Protein AF-A0A9D4T7H5-F1 (afdb_monomer_lite)

Structure (mmCIF, N/CA/C/O backbone):
data_AF-A0A9D4T7H5-F1
#
_entry.id   AF-A0A9D4T7H5-F1
#
loop_
_atom_site.group_PDB
_atom_site.id
_atom_site.type_symbol
_atom_site.label_atom_id
_atom_site.label_alt_id
_atom_site.label_comp_id
_atom_site.label_asym_id
_atom_site.label_entity_id
_atom_site.label_seq_id
_atom_site.pdbx_PDB_ins_code
_atom_site.Cartn_x
_atom_site.Cartn_y
_atom_site.Cartn_z
_atom_site.occupancy
_atom_site.B_iso_or_equiv
_atom_site.auth_seq_id
_atom_site.auth_comp_id
_atom_site.auth_asym_id
_atom_site.auth_atom_id
_atom_site.pdbx_PDB_model_num
ATOM 1 N N . MET A 1 1 ? 55.309 -20.617 -56.854 1.00 37.72 1 MET A N 1
ATOM 2 C CA . MET A 1 1 ? 54.844 -19.380 -56.201 1.00 37.72 1 MET A CA 1
ATOM 3 C C . MET A 1 1 ? 54.593 -18.368 -57.304 1.00 37.72 1 MET A C 1
ATOM 5 O O . MET A 1 1 ? 55.564 -17.804 -57.789 1.00 37.72 1 MET A O 1
ATOM 9 N N . PRO A 1 2 ? 53.363 -18.246 -57.825 1.00 36.12 2 PRO A N 1
ATOM 10 C CA . PRO A 1 2 ? 53.042 -17.186 -58.765 1.00 36.12 2 PRO A CA 1
ATOM 11 C C . PRO A 1 2 ? 52.762 -15.907 -57.971 1.00 36.12 2 PRO A C 1
ATOM 13 O O . PRO A 1 2 ? 51.922 -15.903 -57.077 1.00 36.12 2 PRO A O 1
ATOM 16 N N . GLU A 1 3 ? 53.518 -14.860 -58.276 1.00 40.28 3 GLU A N 1
ATOM 17 C CA . GLU A 1 3 ? 53.283 -13.492 -57.818 1.00 40.28 3 GLU A CA 1
ATOM 18 C C . GLU A 1 3 ? 51.948 -12.996 -58.398 1.00 40.28 3 GLU A C 1
ATOM 20 O O . GLU A 1 3 ? 51.770 -12.976 -59.620 1.00 40.28 3 GLU A O 1
ATOM 25 N N . ASP A 1 4 ? 51.005 -12.617 -57.534 1.00 41.31 4 ASP A N 1
ATOM 26 C CA . ASP A 1 4 ? 49.742 -12.009 -57.954 1.00 41.31 4 ASP A CA 1
ATOM 27 C C . ASP A 1 4 ? 50.005 -10.632 -58.604 1.00 41.31 4 ASP A C 1
ATOM 29 O O . ASP A 1 4 ? 50.747 -9.815 -58.047 1.00 41.31 4 ASP A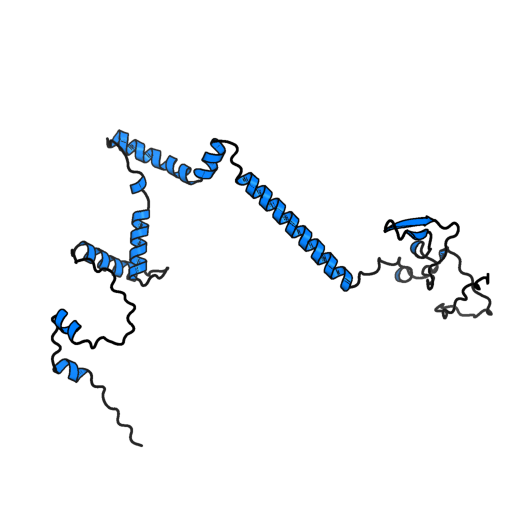 O 1
ATOM 33 N N . PRO A 1 5 ? 49.403 -10.322 -59.768 1.00 48.19 5 PRO A N 1
ATOM 34 C CA . PRO A 1 5 ? 49.642 -9.060 -60.462 1.00 48.19 5 PRO A CA 1
ATOM 35 C C . PRO A 1 5 ? 49.061 -7.850 -59.701 1.00 48.19 5 PRO A C 1
ATOM 37 O O . PRO A 1 5 ? 48.051 -7.971 -59.001 1.00 48.19 5 PRO A O 1
ATOM 40 N N . PRO A 1 6 ? 49.652 -6.645 -59.852 1.00 45.81 6 PRO A N 1
ATOM 41 C CA . PRO A 1 6 ? 49.173 -5.444 -59.180 1.00 45.81 6 PRO A CA 1
ATOM 42 C C . PRO A 1 6 ? 47.768 -5.063 -59.659 1.00 45.81 6 PRO A C 1
ATOM 44 O O . PRO A 1 6 ? 47.490 -4.983 -60.855 1.00 45.81 6 PRO A O 1
ATOM 47 N N . PHE A 1 7 ? 46.894 -4.811 -58.686 1.00 45.28 7 PHE A N 1
ATOM 48 C CA . PHE A 1 7 ? 45.478 -4.494 -58.852 1.00 45.28 7 PHE A CA 1
ATOM 49 C C . PHE A 1 7 ? 45.279 -3.297 -59.802 1.00 45.28 7 PHE A C 1
ATOM 51 O O . PHE A 1 7 ? 45.591 -2.155 -59.458 1.00 45.28 7 PHE A O 1
ATOM 58 N N . ALA A 1 8 ? 44.772 -3.557 -61.008 1.00 39.69 8 ALA A N 1
ATOM 59 C CA . ALA A 1 8 ? 44.393 -2.523 -61.963 1.00 39.69 8 ALA A CA 1
ATOM 60 C C . ALA A 1 8 ? 43.040 -1.916 -61.556 1.00 39.69 8 ALA A C 1
ATOM 62 O O . ALA A 1 8 ? 42.046 -2.619 -61.389 1.00 39.69 8 ALA A O 1
ATOM 63 N N . PHE A 1 9 ? 43.010 -0.597 -61.375 1.00 42.00 9 PHE A N 1
ATOM 64 C CA . PHE A 1 9 ? 41.819 0.164 -61.009 1.00 42.00 9 PHE A CA 1
ATOM 65 C C . PHE A 1 9 ? 40.829 0.206 -62.188 1.00 42.00 9 PHE A C 1
ATOM 67 O O . PHE A 1 9 ? 41.062 0.910 -63.167 1.00 42.00 9 PHE A O 1
ATOM 74 N N . THR A 1 10 ? 39.717 -0.528 -62.106 1.00 40.28 10 THR A N 1
ATOM 75 C CA . THR A 1 10 ? 38.621 -0.507 -63.100 1.00 40.28 10 THR A CA 1
ATOM 76 C C . THR A 1 10 ? 37.461 0.400 -62.669 1.00 40.28 10 THR A C 1
ATOM 78 O O . THR A 1 10 ? 36.295 0.071 -62.874 1.00 40.28 10 THR A O 1
ATOM 81 N N . GLY A 1 11 ? 37.758 1.530 -62.022 1.00 40.41 11 GLY A N 1
ATOM 82 C CA . GLY A 1 11 ? 36.764 2.554 -61.696 1.00 40.41 11 GLY A CA 1
ATOM 83 C C . GLY A 1 11 ? 36.659 3.579 -62.823 1.00 40.41 11 GLY A C 1
ATOM 84 O O . GLY A 1 11 ? 37.645 4.235 -63.152 1.00 40.41 11 GLY A O 1
ATOM 85 N N . SER A 1 12 ? 35.478 3.728 -63.424 1.00 39.34 12 SER A N 1
ATOM 86 C CA . SER A 1 12 ? 35.186 4.811 -64.371 1.00 39.34 12 SER A CA 1
ATOM 87 C C . SER A 1 12 ? 35.369 6.184 -63.702 1.00 39.34 12 SER A C 1
ATOM 89 O O . SER A 1 12 ? 34.921 6.354 -62.565 1.00 39.34 12 SER A O 1
ATOM 91 N N . PRO A 1 13 ? 35.983 7.174 -64.373 1.00 44.59 13 PRO A N 1
ATOM 92 C CA . PRO A 1 13 ? 36.358 8.427 -63.737 1.00 44.59 13 PRO A CA 1
ATOM 93 C C . PRO A 1 13 ? 35.151 9.361 -63.620 1.00 44.59 13 PRO A C 1
ATOM 95 O O . PRO A 1 13 ? 34.682 9.926 -64.604 1.00 44.59 13 PRO A O 1
ATOM 98 N N . SER A 1 14 ? 34.674 9.581 -62.399 1.00 43.81 14 SER A N 1
ATOM 99 C CA . SER A 1 14 ? 33.911 10.780 -62.051 1.00 43.81 14 SER A CA 1
ATOM 100 C C . SER A 1 14 ? 34.892 11.892 -61.664 1.00 43.81 14 SER A C 1
ATOM 102 O O . SER A 1 14 ? 34.972 12.290 -60.504 1.00 43.81 14 SER A O 1
ATOM 104 N N . THR A 1 15 ? 35.696 12.355 -62.621 1.00 44.69 15 THR A N 1
ATOM 105 C CA . THR A 1 15 ? 36.524 13.560 -62.480 1.00 44.69 15 THR A CA 1
ATOM 106 C C . THR A 1 15 ? 36.026 14.615 -63.471 1.00 44.69 15 THR A C 1
ATOM 108 O O . THR A 1 15 ? 35.890 14.317 -64.658 1.00 44.69 15 THR A O 1
ATOM 111 N N . PRO A 1 16 ? 35.737 15.856 -63.039 1.00 45.56 16 PRO A N 1
ATOM 112 C CA . PRO A 1 16 ? 35.392 16.925 -63.959 1.00 45.56 16 PRO A CA 1
ATOM 113 C C . PRO A 1 16 ? 36.693 17.563 -64.448 1.00 45.56 16 PRO A C 1
ATOM 115 O O . PRO A 1 16 ? 37.168 18.516 -63.845 1.00 45.56 16 PRO A O 1
ATOM 118 N N . LEU A 1 17 ? 37.300 17.036 -65.511 1.00 45.28 17 LEU A N 1
ATOM 119 C CA . LEU A 1 17 ? 38.435 17.685 -66.173 1.00 45.28 17 LEU A CA 1
ATOM 120 C C . LEU A 1 17 ? 38.322 17.509 -67.692 1.00 45.28 17 LEU A C 1
ATOM 122 O O . LEU A 1 17 ? 38.358 16.399 -68.221 1.00 45.28 17 LEU A O 1
ATOM 126 N N . LYS A 1 18 ? 38.147 18.649 -68.374 1.00 47.09 18 LYS A N 1
ATOM 127 C CA . LYS A 1 18 ? 38.482 18.831 -69.790 1.00 47.09 18 LYS A CA 1
ATOM 128 C C . LYS A 1 18 ? 39.953 18.438 -69.989 1.00 47.09 18 LYS A C 1
ATOM 130 O O . LYS A 1 18 ? 40.763 18.700 -69.112 1.00 47.09 18 LYS A O 1
ATOM 135 N N . GLU A 1 19 ? 40.239 17.870 -71.158 1.00 45.91 19 GLU A N 1
ATOM 136 C CA . GLU A 1 19 ? 41.525 17.308 -71.610 1.00 45.91 19 GLU A CA 1
ATOM 137 C C . GLU A 1 19 ? 41.876 15.928 -71.039 1.00 45.91 19 GLU A C 1
ATOM 139 O O . GLU A 1 19 ? 42.453 15.761 -69.968 1.00 45.91 19 GLU A O 1
ATOM 144 N N . GLN A 1 20 ? 41.532 14.905 -71.826 1.00 49.22 20 GLN A N 1
ATOM 145 C CA . GLN A 1 20 ? 41.997 13.540 -71.622 1.00 49.22 20 GLN A CA 1
ATOM 146 C C . GLN A 1 20 ? 43.436 13.412 -72.132 1.00 49.22 20 GLN A C 1
ATOM 148 O O . GLN A 1 20 ? 43.670 13.443 -73.337 1.00 49.22 20 GLN A O 1
ATOM 153 N N . HIS A 1 21 ? 44.386 13.254 -71.211 1.00 45.88 21 HIS A N 1
ATOM 154 C CA . HIS A 1 21 ? 45.742 12.807 -71.521 1.00 45.88 21 HIS A CA 1
ATOM 155 C C . HIS A 1 21 ? 45.814 11.270 -71.489 1.00 45.88 21 HIS A C 1
ATOM 157 O O . HIS A 1 21 ? 45.104 10.612 -70.726 1.00 45.88 21 HIS A O 1
ATOM 163 N N . GLU A 1 22 ? 46.633 10.707 -72.373 1.00 47.19 22 GLU A N 1
ATOM 164 C CA . GLU A 1 22 ? 46.654 9.298 -72.766 1.00 47.19 22 GLU A CA 1
ATOM 165 C C . GLU A 1 22 ? 47.036 8.321 -71.631 1.00 47.19 22 GLU A C 1
ATOM 167 O O . GLU A 1 22 ? 47.738 8.643 -70.673 1.00 47.19 22 GLU A O 1
ATOM 172 N N . ARG A 1 23 ? 46.496 7.099 -71.736 1.00 55.72 23 ARG A N 1
ATOM 173 C CA . ARG A 1 23 ? 46.333 6.092 -70.674 1.00 55.72 23 ARG A CA 1
ATOM 174 C C . ARG A 1 23 ? 47.643 5.413 -70.239 1.00 55.72 23 ARG A C 1
ATOM 176 O O . ARG A 1 23 ? 48.073 4.445 -70.858 1.00 55.72 23 ARG A O 1
ATOM 183 N N . GLY A 1 24 ? 48.178 5.828 -69.091 1.00 58.38 24 GLY A N 1
ATOM 184 C CA . GLY A 1 24 ? 49.011 5.003 -68.199 1.00 58.38 24 GLY A CA 1
ATOM 185 C C . GLY A 1 24 ? 48.285 4.712 -66.871 1.00 58.38 24 GLY A C 1
ATOM 186 O O . GLY A 1 24 ? 47.283 5.369 -66.580 1.00 58.38 24 GLY A O 1
ATOM 187 N N . PRO A 1 25 ? 48.730 3.745 -66.040 1.00 62.00 25 PRO A N 1
ATOM 188 C CA . PRO A 1 25 ? 48.090 3.481 -64.751 1.00 62.00 25 PRO A CA 1
ATOM 189 C C . PRO A 1 25 ? 48.281 4.680 -63.813 1.00 62.00 25 PRO A C 1
ATOM 191 O O . PRO A 1 25 ? 49.375 4.912 -63.295 1.00 62.00 25 PRO A O 1
ATOM 194 N N . CYS A 1 26 ? 47.211 5.446 -63.589 1.00 64.56 26 CYS A N 1
ATOM 195 C CA . CYS A 1 26 ? 47.202 6.560 -62.646 1.00 64.56 26 CYS A CA 1
ATOM 196 C C . CYS A 1 26 ? 47.446 6.030 -61.225 1.00 64.56 26 CYS A C 1
ATOM 198 O O . CYS A 1 26 ? 46.601 5.340 -60.654 1.00 64.56 26 CYS A O 1
ATOM 200 N N . ARG A 1 27 ? 48.611 6.338 -60.648 1.00 78.88 27 ARG A N 1
ATOM 201 C CA . ARG A 1 27 ? 48.930 6.006 -59.254 1.00 78.88 27 ARG A CA 1
ATOM 202 C C . ARG A 1 27 ? 48.500 7.160 -58.355 1.00 78.88 27 ARG A C 1
ATOM 204 O O . ARG A 1 27 ? 48.896 8.298 -58.583 1.00 78.88 27 ARG A O 1
ATOM 211 N N . LEU A 1 28 ? 47.710 6.859 -57.330 1.00 79.81 28 LEU A N 1
ATOM 212 C CA . LEU A 1 28 ? 47.306 7.822 -56.306 1.00 79.81 28 LEU A CA 1
ATOM 213 C C . LEU A 1 28 ? 48.201 7.676 -55.073 1.00 79.81 28 LEU A C 1
ATOM 215 O O . LEU A 1 28 ? 48.580 6.565 -54.707 1.00 79.81 28 LEU A O 1
ATOM 219 N N . CYS A 1 29 ? 48.542 8.795 -54.434 1.00 81.50 29 CYS A N 1
ATOM 220 C CA . CYS A 1 29 ? 49.296 8.788 -53.181 1.00 81.50 29 CYS A CA 1
ATOM 221 C C . CYS A 1 29 ? 48.382 8.572 -51.959 1.00 81.50 29 CYS A C 1
ATOM 223 O O . CYS A 1 29 ? 47.172 8.794 -52.022 1.00 81.50 29 CYS A O 1
ATOM 225 N N . GLU A 1 30 ? 48.967 8.183 -50.822 1.00 81.31 30 GLU A N 1
ATOM 226 C CA . GLU A 1 30 ? 48.237 7.866 -49.580 1.00 81.31 30 GLU A CA 1
ATOM 227 C C . GLU A 1 30 ? 47.369 9.022 -49.053 1.00 81.31 30 GLU A C 1
ATOM 229 O O . GLU A 1 30 ? 46.368 8.779 -48.388 1.00 81.31 30 GLU A O 1
ATOM 234 N N . LYS A 1 31 ? 47.702 10.274 -49.398 1.00 82.69 31 LYS A N 1
ATOM 235 C CA . LYS A 1 31 ? 46.988 11.485 -48.950 1.00 82.69 31 LYS A CA 1
ATOM 236 C C . LYS A 1 31 ? 45.536 11.566 -49.434 1.00 82.69 31 LYS A C 1
ATOM 238 O O . LYS A 1 31 ? 44.771 12.363 -48.905 1.00 82.69 31 LYS A O 1
ATOM 243 N N . HIS A 1 32 ? 45.166 10.772 -50.437 1.00 83.38 32 HIS A N 1
ATOM 244 C CA . HIS A 1 32 ? 43.806 10.740 -50.978 1.00 83.38 32 HIS A CA 1
ATOM 245 C C . HIS A 1 32 ? 42.870 9.766 -50.242 1.00 83.38 32 HIS A C 1
ATOM 247 O O . HIS A 1 32 ? 41.675 9.717 -50.546 1.00 83.38 32 HIS A O 1
ATOM 253 N N . PHE A 1 33 ? 43.396 8.997 -49.285 1.00 84.75 33 PHE A N 1
ATOM 254 C CA . PHE A 1 33 ? 42.655 7.992 -48.525 1.00 84.75 33 PHE A CA 1
ATOM 255 C C . PHE A 1 33 ? 42.635 8.336 -47.037 1.00 84.75 33 PHE A C 1
ATOM 257 O O . PHE A 1 33 ? 43.581 8.911 -46.498 1.00 84.75 33 PHE A O 1
ATOM 264 N N . HIS A 1 34 ? 41.560 7.949 -46.352 1.00 82.56 34 HIS A N 1
ATOM 265 C CA . HIS A 1 34 ? 41.456 8.145 -44.912 1.00 82.56 34 HIS A CA 1
ATOM 266 C C . HIS A 1 34 ? 42.281 7.075 -44.157 1.00 82.56 34 HIS A C 1
ATOM 268 O O . HIS A 1 34 ? 42.309 5.920 -44.586 1.00 82.56 34 HIS A O 1
ATOM 274 N N . PRO A 1 35 ? 42.919 7.379 -43.007 1.00 84.69 35 PRO A N 1
ATOM 275 C CA . PRO A 1 35 ? 43.711 6.407 -42.240 1.00 84.69 35 PRO A CA 1
ATOM 276 C C . PRO A 1 35 ? 42.993 5.086 -41.896 1.00 84.69 35 PRO A C 1
ATOM 278 O O . PRO A 1 35 ? 43.637 4.048 -41.771 1.00 84.69 35 PRO A O 1
ATOM 281 N N . SER A 1 36 ? 41.661 5.103 -41.779 1.00 82.12 36 SER A N 1
ATOM 282 C CA . SER A 1 36 ? 40.823 3.920 -41.505 1.00 82.12 36 SER A CA 1
ATOM 283 C C . SER A 1 36 ? 40.681 2.946 -42.685 1.00 82.12 36 SER A C 1
ATOM 285 O O . SER A 1 36 ? 40.206 1.817 -42.505 1.00 82.12 36 SER A O 1
ATOM 287 N N . ASP A 1 37 ? 41.083 3.363 -43.884 1.00 83.00 37 ASP A N 1
ATOM 288 C CA . ASP A 1 37 ? 41.046 2.561 -45.108 1.00 83.00 37 ASP A CA 1
ATOM 289 C C . ASP A 1 37 ? 42.293 1.687 -45.285 1.00 83.00 37 ASP A C 1
ATOM 291 O O . ASP A 1 37 ? 42.308 0.772 -46.113 1.00 83.00 37 ASP A O 1
ATOM 295 N N . PHE A 1 38 ? 43.315 1.917 -44.459 1.00 86.81 38 PHE A N 1
ATOM 296 C CA . PHE A 1 38 ? 44.526 1.113 -44.424 1.00 86.81 38 PHE A CA 1
ATOM 297 C C . PHE A 1 38 ? 44.380 -0.061 -43.450 1.00 86.81 38 PHE A C 1
ATOM 299 O O . PHE A 1 38 ? 43.934 0.083 -42.313 1.00 86.81 38 PHE A O 1
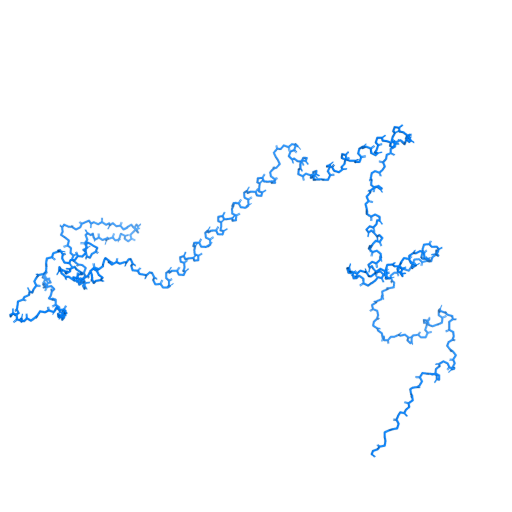ATOM 306 N N . VAL A 1 39 ? 44.794 -1.241 -43.897 1.00 86.62 39 VAL A N 1
ATOM 307 C CA . VAL A 1 39 ? 45.002 -2.433 -43.079 1.00 86.62 39 VAL A CA 1
ATOM 308 C C . VAL A 1 39 ? 46.406 -2.352 -42.493 1.00 86.62 39 VAL A C 1
ATOM 310 O O . VAL A 1 39 ? 47.402 -2.383 -43.222 1.00 86.62 39 VAL A O 1
ATOM 313 N N . THR A 1 40 ? 46.473 -2.214 -41.172 1.00 85.81 40 THR A N 1
ATOM 314 C CA . THR A 1 40 ? 47.719 -2.091 -40.402 1.00 85.81 40 THR A CA 1
ATOM 315 C C . THR A 1 40 ? 48.028 -3.330 -39.571 1.00 85.81 40 THR A C 1
ATOM 317 O O . THR A 1 40 ? 49.171 -3.494 -39.156 1.00 85.81 40 THR A O 1
ATOM 320 N N . SER A 1 41 ? 47.055 -4.213 -39.355 1.00 85.81 41 SER A N 1
ATOM 321 C CA . SER A 1 41 ? 47.214 -5.454 -38.601 1.00 85.81 41 SER A CA 1
ATOM 322 C C . SER A 1 41 ? 46.568 -6.636 -39.321 1.00 85.81 41 SER A C 1
ATOM 324 O O . SER A 1 41 ? 45.591 -6.488 -40.058 1.00 85.81 41 SER A O 1
ATOM 326 N N . THR A 1 42 ? 47.135 -7.820 -39.109 1.00 82.56 42 THR A N 1
ATOM 327 C CA . THR A 1 42 ? 46.538 -9.109 -39.475 1.00 82.56 42 THR A CA 1
ATOM 328 C C . THR A 1 42 ? 46.206 -9.871 -38.207 1.00 82.56 42 THR A C 1
ATOM 330 O O . THR A 1 42 ? 47.077 -10.045 -37.351 1.00 82.56 42 THR A O 1
ATOM 333 N N . SER A 1 43 ? 44.963 -10.326 -38.091 1.00 86.31 43 SER A N 1
ATOM 334 C CA . SER A 1 43 ? 44.507 -11.162 -36.988 1.00 86.31 43 SER A CA 1
ATOM 335 C C . SER A 1 43 ? 44.559 -12.641 -37.375 1.00 86.31 43 SER A C 1
ATOM 337 O O . SER A 1 43 ? 44.168 -13.026 -38.476 1.00 86.31 43 SER A O 1
ATOM 339 N N . TYR A 1 44 ? 45.056 -13.473 -36.463 1.00 85.19 44 TYR A N 1
ATOM 340 C CA . TYR A 1 44 ? 45.024 -14.930 -36.556 1.00 85.19 44 TYR A CA 1
ATOM 341 C C . TYR A 1 44 ? 44.341 -15.488 -35.307 1.00 85.19 44 TYR A C 1
ATOM 343 O O . TYR A 1 44 ? 44.691 -15.121 -34.184 1.00 85.19 44 TYR A O 1
ATOM 351 N N . THR A 1 45 ? 43.346 -16.352 -35.494 1.00 84.62 45 THR A N 1
ATOM 352 C CA . THR A 1 45 ? 42.644 -17.034 -34.401 1.00 84.62 45 THR A CA 1
ATOM 353 C C . THR A 1 45 ? 43.240 -18.413 -34.184 1.00 84.62 45 THR A C 1
ATOM 355 O O . THR A 1 45 ? 43.163 -19.259 -35.073 1.00 84.62 45 THR A O 1
ATOM 358 N N . ASP A 1 46 ? 43.786 -18.653 -32.994 1.00 81.06 46 ASP A N 1
ATOM 359 C CA . ASP A 1 46 ? 44.213 -19.990 -32.592 1.00 81.06 46 ASP A CA 1
ATOM 360 C C . ASP A 1 46 ? 42.982 -20.851 -32.261 1.00 81.06 46 ASP A C 1
ATOM 362 O O . ASP A 1 46 ? 42.201 -20.525 -31.361 1.00 81.06 46 ASP A O 1
ATOM 366 N N . THR A 1 47 ? 42.794 -21.944 -33.002 1.00 79.31 47 THR A N 1
ATOM 367 C CA . THR A 1 47 ? 41.626 -22.834 -32.908 1.00 79.31 47 THR A CA 1
ATOM 368 C C . THR A 1 47 ? 41.527 -23.581 -31.581 1.00 79.31 47 THR A C 1
ATOM 370 O O . THR A 1 47 ? 40.454 -24.076 -31.251 1.00 79.31 47 THR A O 1
ATOM 373 N N . VAL A 1 48 ? 42.616 -23.671 -30.815 1.00 79.06 48 VAL A N 1
ATOM 374 C CA . VAL A 1 48 ? 42.649 -24.436 -29.558 1.00 79.06 48 VAL A CA 1
ATOM 375 C C . VAL A 1 48 ? 42.285 -23.566 -28.351 1.00 79.06 48 VAL A C 1
ATOM 377 O O . VAL A 1 48 ? 41.660 -24.039 -27.408 1.00 79.06 48 VAL A O 1
ATOM 380 N N . ILE A 1 49 ? 42.653 -22.284 -28.382 1.00 80.81 49 ILE A N 1
ATOM 381 C CA . ILE A 1 49 ? 42.555 -21.369 -27.229 1.00 80.81 49 ILE A CA 1
ATOM 382 C C . ILE A 1 49 ? 41.475 -20.297 -27.466 1.00 80.81 49 ILE A C 1
ATOM 384 O O . ILE A 1 49 ? 41.098 -19.567 -26.551 1.00 80.81 49 ILE A O 1
ATOM 388 N N . GLY A 1 50 ?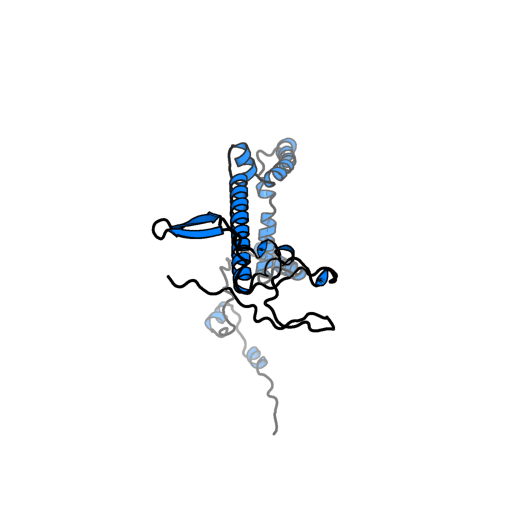 40.963 -20.177 -28.697 1.00 79.25 50 GLY A N 1
ATOM 389 C CA . GLY A 1 50 ? 39.973 -19.161 -29.072 1.00 79.25 50 GLY A CA 1
ATOM 390 C C . GLY A 1 50 ? 40.504 -17.729 -28.958 1.00 79.25 50 GLY A C 1
ATOM 391 O O . GLY A 1 50 ? 39.736 -16.769 -29.005 1.00 79.25 50 GLY A O 1
ATOM 392 N N . LYS A 1 51 ? 41.822 -17.566 -28.789 1.00 78.88 51 LYS A N 1
ATOM 393 C CA . LYS A 1 51 ? 42.474 -16.272 -28.613 1.00 78.88 51 LYS A CA 1
ATOM 394 C C . LYS A 1 51 ? 42.833 -15.696 -29.978 1.00 78.88 51 LYS A C 1
ATOM 396 O O . LYS A 1 51 ? 43.506 -16.339 -30.782 1.00 78.88 51 LYS A O 1
ATOM 401 N N . VAL A 1 52 ? 42.386 -14.468 -30.223 1.00 82.44 52 VAL A N 1
ATOM 402 C CA . VAL A 1 52 ? 42.758 -13.689 -31.408 1.00 82.44 52 VAL A CA 1
ATOM 403 C C . VAL A 1 52 ? 44.121 -13.051 -31.142 1.00 82.44 52 VAL A C 1
ATOM 405 O O . VAL A 1 52 ? 44.282 -12.313 -30.169 1.00 82.44 52 VAL A O 1
ATOM 408 N N . ILE A 1 53 ? 45.103 -13.339 -31.991 1.00 84.50 53 ILE A N 1
ATOM 409 C CA . ILE A 1 53 ? 46.416 -12.693 -31.975 1.00 84.50 53 ILE A CA 1
ATOM 410 C C . ILE A 1 53 ? 46.440 -11.679 -33.117 1.00 84.50 53 ILE A C 1
ATOM 412 O O . ILE A 1 53 ? 46.274 -12.051 -34.277 1.00 84.50 53 ILE A O 1
ATOM 416 N N . GLU A 1 54 ? 46.651 -10.403 -32.799 1.00 86.00 54 GLU A N 1
ATOM 417 C CA . GLU A 1 54 ? 46.802 -9.337 -33.793 1.00 86.00 54 GLU A CA 1
ATOM 418 C C . GLU A 1 54 ? 48.276 -8.966 -33.954 1.00 86.00 54 GLU A C 1
ATOM 420 O O . GLU A 1 54 ? 48.942 -8.577 -32.994 1.00 86.00 54 GLU A O 1
ATOM 425 N N . VAL A 1 55 ? 48.791 -9.085 -35.179 1.00 88.50 55 VAL A N 1
ATOM 426 C CA . VAL A 1 55 ? 50.181 -8.756 -35.518 1.00 88.50 55 VAL A CA 1
ATOM 427 C C . VAL A 1 55 ? 50.202 -7.538 -36.448 1.00 88.50 55 VAL A C 1
ATOM 429 O O . VAL A 1 55 ? 49.495 -7.546 -37.460 1.00 88.50 55 VAL A O 1
ATOM 432 N N . PRO A 1 56 ? 50.993 -6.488 -36.153 1.00 86.38 56 PRO A N 1
ATOM 433 C CA . PRO A 1 56 ? 51.112 -5.323 -37.023 1.00 86.38 56 PRO A CA 1
ATOM 434 C C . PRO A 1 56 ? 51.904 -5.646 -38.300 1.00 86.38 56 PRO A C 1
ATOM 436 O O . PRO A 1 56 ? 52.941 -6.311 -38.270 1.00 86.38 56 PRO A O 1
ATOM 439 N N . LEU A 1 57 ? 51.433 -5.138 -39.436 1.00 85.00 57 LEU A N 1
ATOM 440 C CA . LEU A 1 57 ? 52.084 -5.276 -40.735 1.00 85.00 57 LEU A CA 1
ATOM 441 C C . LEU A 1 57 ? 53.216 -4.254 -40.898 1.00 85.00 57 LEU A C 1
ATOM 443 O O . LEU A 1 57 ? 53.066 -3.083 -40.555 1.00 85.00 57 LEU A O 1
ATOM 447 N N . LYS A 1 58 ? 54.334 -4.677 -41.506 1.00 79.44 58 LYS A N 1
ATOM 448 C CA . LYS A 1 58 ? 55.465 -3.784 -41.833 1.00 79.44 58 LYS A CA 1
ATOM 449 C C . LYS A 1 58 ? 55.108 -2.734 -42.890 1.00 79.44 58 LYS A C 1
ATOM 451 O O . LYS A 1 58 ? 55.631 -1.627 -42.852 1.00 79.44 58 LYS A O 1
ATOM 456 N N . LEU A 1 59 ? 54.231 -3.086 -43.832 1.00 80.56 59 LEU A N 1
ATOM 457 C CA . LEU A 1 59 ? 53.734 -2.197 -44.880 1.00 80.56 59 LEU A CA 1
ATOM 458 C C . LEU A 1 59 ? 52.216 -2.090 -44.770 1.00 80.56 59 LEU A C 1
ATOM 460 O O . LEU A 1 59 ? 51.522 -3.103 -44.672 1.00 80.56 59 LEU A O 1
ATOM 464 N N . ARG A 1 60 ? 51.707 -0.857 -44.807 1.00 83.00 60 ARG A N 1
ATOM 465 C CA . ARG A 1 60 ? 50.267 -0.590 -44.824 1.00 83.00 60 ARG A CA 1
ATOM 466 C C . ARG A 1 60 ? 49.707 -0.982 -46.185 1.00 83.00 60 ARG A C 1
ATOM 468 O O . ARG A 1 60 ? 50.295 -0.665 -47.216 1.00 83.00 60 ARG A O 1
ATOM 475 N N . ARG A 1 61 ? 48.566 -1.666 -46.196 1.00 85.62 61 ARG A N 1
ATOM 476 C CA . ARG A 1 61 ? 47.864 -2.049 -47.432 1.00 85.62 61 ARG A CA 1
ATOM 477 C C . ARG A 1 61 ? 46.493 -1.395 -47.453 1.00 85.62 61 ARG A C 1
ATOM 479 O O . ARG A 1 61 ? 45.860 -1.300 -46.410 1.00 85.62 61 ARG A O 1
ATOM 486 N N . LEU A 1 62 ? 46.019 -0.950 -48.612 1.00 85.88 62 LEU A N 1
ATOM 487 C CA . LEU A 1 62 ? 44.647 -0.455 -48.740 1.00 85.88 62 LEU A CA 1
ATOM 488 C C . LEU A 1 62 ? 43.666 -1.637 -48.694 1.00 85.88 62 LEU A C 1
ATOM 490 O O . LEU A 1 62 ? 43.966 -2.709 -49.228 1.00 85.88 62 LEU A O 1
ATOM 494 N N . LYS A 1 63 ? 42.494 -1.460 -48.076 1.00 86.56 63 LYS A N 1
ATOM 495 C CA . LYS A 1 63 ? 41.420 -2.463 -48.140 1.00 86.56 63 LYS A CA 1
ATOM 496 C C . LYS A 1 63 ? 40.986 -2.696 -49.604 1.00 86.56 63 LYS A C 1
ATOM 498 O O . LYS A 1 63 ? 41.026 -1.762 -50.416 1.00 86.56 63 LYS A O 1
ATOM 503 N N . PRO A 1 64 ? 40.577 -3.921 -49.979 1.00 83.88 64 PRO A N 1
ATOM 504 C CA . PRO A 1 64 ? 40.102 -4.190 -51.334 1.00 83.88 64 PRO A CA 1
ATOM 505 C C . PRO A 1 64 ? 38.816 -3.398 -51.619 1.00 83.88 64 PRO A C 1
ATOM 507 O O . PRO A 1 64 ? 37.915 -3.356 -50.785 1.00 83.88 64 PRO A O 1
ATOM 510 N N . GLY A 1 65 ? 38.740 -2.754 -52.790 1.00 79.81 65 GLY A N 1
ATOM 511 C CA . GLY A 1 65 ? 37.570 -1.972 -53.221 1.00 79.81 65 GLY A CA 1
ATOM 512 C C . GLY A 1 65 ? 37.463 -0.556 -52.640 1.00 79.81 65 GLY A C 1
ATOM 513 O O . GLY A 1 65 ? 36.439 0.100 -52.821 1.00 79.81 65 GLY A O 1
ATOM 514 N N . THR A 1 66 ? 38.492 -0.066 -51.943 1.00 79.69 66 THR A N 1
ATOM 515 C CA . THR A 1 66 ? 38.450 1.275 -51.346 1.00 79.69 66 THR A CA 1
ATOM 516 C C . THR A 1 66 ? 38.696 2.359 -52.385 1.00 79.69 66 THR A C 1
ATOM 518 O O . THR A 1 66 ? 39.659 2.297 -53.147 1.00 79.69 66 THR A O 1
ATOM 521 N N . VAL A 1 67 ? 37.827 3.367 -52.397 1.00 81.81 67 VAL A N 1
ATOM 522 C CA . VAL A 1 67 ? 37.923 4.523 -53.293 1.00 81.81 67 VAL A CA 1
ATOM 523 C C . VAL A 1 67 ? 38.563 5.713 -52.573 1.00 81.81 67 VAL A C 1
ATOM 525 O O . VAL A 1 67 ? 38.387 5.845 -51.358 1.00 81.81 67 VAL A O 1
ATOM 528 N N . PRO A 1 68 ? 39.294 6.585 -53.286 1.00 80.38 68 PRO A N 1
ATOM 529 C CA . PRO A 1 68 ? 39.813 7.819 -52.709 1.00 80.38 68 PRO A CA 1
ATOM 530 C C . PRO A 1 68 ? 38.652 8.719 -52.289 1.00 80.38 68 PRO A C 1
ATOM 532 O O . PRO A 1 68 ? 37.702 8.899 -53.049 1.00 80.38 68 PRO A O 1
ATOM 535 N N . SER A 1 69 ? 38.722 9.268 -51.080 1.00 75.50 69 SER A N 1
ATOM 536 C CA . SER A 1 69 ? 37.670 10.119 -50.509 1.00 75.50 69 SER A CA 1
ATOM 537 C C . SER A 1 69 ? 38.124 11.562 -50.289 1.00 75.50 69 SER A C 1
ATOM 539 O O . SER A 1 69 ? 37.295 12.429 -50.029 1.00 75.50 69 SER A O 1
ATOM 541 N N . ILE A 1 70 ? 39.429 11.839 -50.400 1.00 78.12 70 ILE A N 1
ATOM 542 C CA . ILE A 1 70 ? 40.007 13.166 -50.172 1.00 78.12 70 ILE A CA 1
ATOM 543 C C . ILE A 1 70 ? 40.496 13.740 -51.507 1.00 78.12 70 ILE A C 1
ATOM 545 O O . ILE A 1 70 ? 41.524 13.323 -52.054 1.00 78.12 70 ILE A O 1
ATOM 549 N N . PHE A 1 71 ? 39.765 14.735 -52.014 1.00 77.31 71 PHE A N 1
ATOM 550 C CA . PHE A 1 71 ? 40.092 15.457 -53.244 1.00 77.31 71 PHE A CA 1
ATOM 551 C C . PHE A 1 71 ? 40.342 16.944 -52.940 1.00 77.31 71 PHE A C 1
ATOM 553 O O . PHE A 1 71 ? 39.451 17.614 -52.408 1.00 77.31 71 PHE A O 1
ATOM 560 N N . PRO A 1 72 ? 41.540 17.484 -53.241 1.00 76.06 72 PRO A N 1
ATOM 561 C CA . PRO A 1 72 ? 41.834 18.895 -53.003 1.00 76.06 72 PRO A CA 1
ATOM 562 C C . PRO A 1 72 ? 40.950 19.786 -53.891 1.00 76.06 72 PRO A C 1
ATOM 564 O O . PRO A 1 72 ? 40.828 19.542 -55.087 1.00 76.06 72 PRO A O 1
ATOM 567 N N . GLY A 1 73 ? 40.333 20.818 -53.306 1.00 73.75 73 GLY A N 1
ATOM 568 C CA . GLY A 1 73 ? 39.449 21.757 -54.015 1.00 73.75 73 GLY A CA 1
ATOM 569 C C . GLY A 1 73 ? 37.974 21.341 -54.096 1.00 73.75 73 GLY A C 1
ATOM 570 O O . GLY A 1 73 ? 37.168 22.088 -54.648 1.00 73.75 73 GLY A O 1
ATOM 571 N N . CYS A 1 74 ? 37.594 20.189 -53.531 1.00 68.38 74 CYS A N 1
ATOM 572 C CA . CYS A 1 74 ? 36.193 19.786 -53.427 1.00 68.38 74 CYS A CA 1
ATOM 573 C C . CYS A 1 74 ? 35.534 20.338 -52.149 1.00 68.38 74 CYS A C 1
ATOM 575 O O . CYS A 1 74 ? 36.179 20.408 -51.100 1.00 68.38 74 CYS A O 1
ATOM 577 N N . PRO A 1 75 ? 34.245 20.717 -52.208 1.00 74.50 75 PRO A N 1
ATOM 578 C CA . PRO A 1 75 ? 33.525 21.211 -51.042 1.00 74.50 75 PRO A CA 1
ATOM 579 C C . PRO A 1 75 ? 33.406 20.135 -49.951 1.00 74.50 75 PRO A C 1
ATOM 581 O O . PRO A 1 75 ? 33.190 18.958 -50.239 1.00 74.50 75 PRO A O 1
ATOM 584 N N . THR A 1 76 ? 33.508 20.563 -48.689 1.00 65.06 76 THR A N 1
ATOM 585 C CA . THR A 1 76 ? 33.689 19.720 -47.488 1.00 65.06 76 THR A CA 1
ATOM 586 C C . THR A 1 76 ? 32.646 18.611 -47.312 1.00 65.06 76 THR A C 1
ATOM 588 O O . THR A 1 76 ? 32.919 17.598 -46.678 1.00 65.06 76 THR A O 1
ATOM 591 N N . TYR A 1 77 ? 31.445 18.762 -47.875 1.00 69.88 77 TYR A N 1
ATOM 592 C CA . TYR A 1 77 ? 30.392 17.744 -47.796 1.00 69.88 77 TYR A CA 1
ATOM 593 C C . TYR A 1 77 ? 30.669 16.498 -48.660 1.00 69.88 77 TYR A C 1
ATOM 595 O O . TYR A 1 77 ? 30.065 15.457 -48.418 1.00 69.88 77 TYR A O 1
ATOM 603 N N . LEU A 1 78 ? 31.577 16.582 -49.642 1.00 64.38 78 LEU A N 1
ATOM 604 C CA . LEU A 1 78 ? 31.992 15.453 -50.491 1.00 64.38 78 LEU A CA 1
ATOM 605 C C . LEU A 1 78 ? 33.226 14.714 -49.958 1.00 64.38 78 LEU A C 1
ATOM 607 O O . LEU A 1 78 ? 33.522 13.618 -50.422 1.00 64.38 78 LEU A O 1
ATOM 611 N N . SER A 1 79 ? 33.933 15.301 -48.994 1.00 65.31 79 SER A N 1
ATOM 612 C CA . SER A 1 79 ? 35.147 14.760 -48.371 1.00 65.31 79 SER A CA 1
ATOM 613 C C . SER A 1 79 ? 34.946 14.407 -46.894 1.00 65.31 79 SER A C 1
ATOM 615 O O . SER A 1 79 ? 35.913 14.336 -46.140 1.00 65.31 79 SER A O 1
ATOM 617 N N . GLN A 1 80 ? 33.695 14.197 -46.465 1.00 65.19 80 GLN A N 1
ATOM 618 C CA . GLN A 1 80 ? 33.376 13.884 -45.072 1.00 65.19 80 GLN A CA 1
ATOM 619 C C . GLN A 1 80 ? 34.033 12.579 -44.614 1.00 65.19 80 GLN A C 1
ATOM 621 O O . GLN A 1 80 ? 34.016 11.568 -45.323 1.00 65.19 80 GLN A O 1
ATOM 626 N N . ASP A 1 81 ? 34.540 12.593 -43.381 1.00 65.75 81 ASP A N 1
ATOM 627 C CA . ASP A 1 81 ? 34.966 11.384 -42.690 1.00 65.75 81 ASP A CA 1
ATOM 628 C C . ASP A 1 81 ? 33.808 10.385 -42.649 1.00 65.75 81 ASP A C 1
ATOM 630 O O . ASP A 1 81 ? 32.654 10.743 -42.386 1.00 65.75 81 ASP A O 1
ATOM 634 N N . LYS A 1 82 ? 34.110 9.112 -42.926 1.00 66.62 82 LYS A N 1
ATOM 635 C CA . LYS A 1 82 ? 33.116 8.036 -42.892 1.00 66.62 82 LYS A CA 1
ATOM 636 C C . LYS A 1 82 ? 32.523 7.979 -41.486 1.00 66.62 82 LYS A C 1
ATOM 638 O O . LYS A 1 82 ? 33.145 7.443 -40.569 1.00 66.62 82 LYS A O 1
ATOM 643 N N . SER A 1 83 ? 31.320 8.529 -41.319 1.00 61.66 83 SER A N 1
ATOM 644 C CA . SER A 1 83 ? 30.539 8.340 -40.099 1.00 61.66 83 SER A CA 1
ATOM 645 C C . SER A 1 83 ? 30.420 6.841 -39.831 1.00 61.66 83 SER A C 1
ATOM 647 O O . SER A 1 83 ? 30.275 6.046 -40.766 1.00 61.66 83 SER A O 1
ATOM 649 N N . ALA A 1 84 ? 30.573 6.450 -38.562 1.00 64.50 84 ALA A N 1
ATOM 650 C CA . ALA A 1 84 ? 30.516 5.052 -38.160 1.00 64.50 84 ALA A CA 1
ATOM 651 C C . ALA A 1 84 ? 29.310 4.384 -38.828 1.00 64.50 84 ALA A C 1
ATOM 653 O O . ALA A 1 84 ? 28.197 4.914 -38.764 1.00 64.50 84 ALA A O 1
ATOM 654 N N . ALA A 1 85 ? 29.557 3.263 -39.515 1.00 69.25 85 ALA A N 1
ATOM 655 C CA . ALA A 1 85 ? 28.534 2.586 -40.297 1.00 69.25 85 ALA A CA 1
ATOM 656 C C . ALA A 1 85 ? 27.279 2.413 -39.438 1.00 69.25 85 ALA A C 1
ATOM 658 O O . ALA A 1 85 ? 27.336 1.837 -38.348 1.00 69.25 85 ALA A O 1
ATOM 659 N N . ARG A 1 86 ? 26.157 2.961 -39.916 1.00 70.00 86 ARG A N 1
ATOM 660 C CA . ARG A 1 86 ? 24.875 2.876 -39.222 1.00 70.00 86 ARG A CA 1
ATOM 661 C C . ARG A 1 86 ? 24.595 1.405 -38.932 1.00 70.00 86 ARG A C 1
ATOM 663 O O . ARG A 1 86 ? 24.472 0.609 -39.860 1.00 70.00 86 ARG A O 1
ATOM 670 N N . GLU A 1 87 ? 24.503 1.051 -37.652 1.00 73.44 87 GLU A N 1
ATOM 671 C CA . GLU A 1 87 ? 24.154 -0.312 -37.261 1.00 73.44 87 GLU A CA 1
ATOM 672 C C . GLU A 1 87 ? 22.828 -0.698 -37.915 1.00 73.44 87 GLU A C 1
ATOM 674 O O . GLU A 1 87 ? 21.815 -0.001 -37.777 1.00 73.44 87 GLU A O 1
ATOM 679 N N . GLY A 1 88 ? 22.853 -1.819 -38.635 1.00 77.00 88 GLY A N 1
ATOM 680 C CA . GLY A 1 88 ? 21.659 -2.388 -39.234 1.00 77.00 88 GLY A CA 1
ATOM 681 C C . GLY A 1 88 ? 20.596 -2.700 -38.170 1.00 77.00 88 GLY A C 1
ATOM 682 O O . GLY A 1 88 ? 20.930 -2.966 -37.006 1.00 77.00 88 GLY A O 1
ATOM 683 N N . PRO A 1 89 ? 19.307 -2.691 -38.551 1.00 73.19 89 PRO A N 1
ATOM 684 C CA . PRO A 1 89 ? 18.195 -2.915 -37.627 1.00 73.19 89 PRO A CA 1
ATOM 685 C C . PRO A 1 89 ? 18.309 -4.241 -36.856 1.00 73.19 89 PRO A C 1
ATOM 687 O O . PRO A 1 89 ? 17.961 -4.284 -35.675 1.00 73.19 89 PRO A O 1
ATOM 690 N N . GLU A 1 90 ? 18.890 -5.277 -37.470 1.00 79.75 90 GLU A N 1
ATOM 691 C CA . GLU A 1 90 ? 19.080 -6.600 -36.861 1.00 79.75 90 GLU A CA 1
ATOM 692 C C . GLU A 1 90 ? 20.020 -6.613 -35.653 1.00 79.75 90 GLU A C 1
ATOM 694 O O . GLU A 1 90 ? 19.827 -7.406 -34.741 1.00 79.75 90 GLU A O 1
ATOM 699 N N . LYS A 1 91 ? 21.015 -5.717 -35.603 1.00 79.56 91 LYS A N 1
ATOM 700 C CA . LYS A 1 91 ? 21.946 -5.609 -34.463 1.00 79.56 91 LYS A CA 1
ATOM 701 C C . LYS A 1 91 ? 21.470 -4.591 -33.430 1.00 79.56 91 LYS A C 1
ATOM 703 O O . LYS A 1 91 ? 21.654 -4.785 -32.227 1.00 79.56 91 LYS A O 1
ATOM 708 N N . LYS A 1 92 ? 20.801 -3.525 -33.885 1.00 83.50 92 LYS A N 1
ATOM 709 C CA . LYS A 1 92 ? 20.282 -2.465 -33.011 1.00 83.50 92 LYS A CA 1
ATOM 710 C C . LYS A 1 92 ? 19.190 -2.984 -32.071 1.00 83.50 92 LYS A C 1
ATOM 712 O O . LYS A 1 92 ? 19.215 -2.657 -30.886 1.00 83.50 92 LYS A O 1
ATOM 717 N N . GLY A 1 93 ? 18.253 -3.789 -32.581 1.00 85.19 93 GLY A N 1
ATOM 718 C CA . GLY A 1 93 ? 17.136 -4.330 -31.799 1.00 85.19 93 GLY A CA 1
ATOM 719 C C . GLY A 1 93 ? 17.586 -5.157 -30.584 1.00 85.19 93 GLY A C 1
ATOM 720 O O . GLY A 1 93 ? 17.249 -4.790 -29.456 1.00 85.19 93 GLY A O 1
ATOM 721 N N . PRO A 1 94 ? 18.384 -6.223 -30.776 1.00 87.38 94 PRO A N 1
ATOM 722 C CA . PRO A 1 94 ? 18.896 -7.052 -29.685 1.00 87.38 94 PRO A CA 1
ATOM 723 C C . PRO A 1 94 ? 19.721 -6.266 -28.665 1.00 87.38 94 PRO A C 1
ATOM 725 O O . PRO A 1 94 ? 19.532 -6.445 -27.466 1.00 87.38 94 PRO A O 1
ATOM 728 N N . ARG A 1 95 ? 20.573 -5.333 -29.113 1.00 87.50 95 ARG A N 1
ATOM 729 C CA . ARG A 1 95 ? 21.383 -4.497 -28.213 1.00 87.50 95 ARG A CA 1
ATOM 730 C C . ARG A 1 95 ? 20.521 -3.630 -27.296 1.00 87.50 95 ARG A C 1
ATOM 732 O O . ARG A 1 95 ? 20.810 -3.522 -26.110 1.00 87.50 95 ARG A O 1
ATOM 739 N N . MET A 1 96 ? 19.472 -3.007 -27.835 1.00 85.19 96 MET A N 1
ATOM 740 C CA . MET A 1 96 ? 18.556 -2.184 -27.035 1.00 85.19 96 MET A CA 1
ATOM 741 C C . MET A 1 96 ? 17.766 -3.038 -26.039 1.00 85.19 96 MET A C 1
ATOM 743 O O . MET A 1 96 ? 17.640 -2.642 -24.886 1.00 85.19 96 MET A O 1
ATOM 747 N N . LYS A 1 97 ? 17.304 -4.227 -26.450 1.00 89.00 97 LYS A N 1
ATOM 748 C CA . LYS A 1 97 ? 16.630 -5.181 -25.553 1.00 89.00 97 LYS A CA 1
ATOM 749 C C . LYS A 1 97 ? 17.545 -5.651 -24.420 1.00 89.00 97 LYS A C 1
ATOM 751 O O . LYS A 1 97 ? 17.115 -5.662 -23.276 1.00 89.00 97 LYS A O 1
ATOM 756 N N . ALA A 1 98 ? 18.802 -5.980 -24.722 1.00 92.62 98 ALA A N 1
ATOM 757 C CA . ALA A 1 98 ? 19.781 -6.387 -23.716 1.00 92.62 98 ALA A CA 1
ATOM 758 C C . ALA A 1 98 ? 20.078 -5.260 -22.713 1.00 92.62 98 ALA A C 1
ATOM 760 O O . ALA A 1 98 ? 20.104 -5.503 -21.512 1.00 92.62 98 ALA A O 1
ATOM 761 N N . LYS A 1 99 ? 20.224 -4.016 -23.193 1.00 93.50 99 LYS A N 1
ATOM 762 C CA . LYS A 1 99 ? 20.390 -2.839 -22.324 1.00 93.50 99 LYS A CA 1
ATOM 763 C C . LYS A 1 99 ? 19.172 -2.591 -21.435 1.00 93.50 99 LYS A C 1
ATOM 765 O O . LYS A 1 99 ? 19.339 -2.326 -20.253 1.00 93.50 99 LYS A O 1
ATOM 770 N N . ALA A 1 100 ? 17.966 -2.688 -21.994 1.00 95.50 100 ALA A N 1
ATOM 771 C CA . ALA A 1 100 ? 16.733 -2.524 -21.230 1.00 95.50 100 ALA A CA 1
ATOM 772 C C . ALA A 1 100 ? 16.598 -3.608 -20.151 1.00 95.50 100 ALA A C 1
ATOM 774 O O . ALA A 1 100 ? 16.316 -3.294 -19.002 1.00 95.50 100 ALA A O 1
ATOM 775 N N . LEU A 1 101 ? 16.879 -4.868 -20.500 1.00 95.31 101 LEU A N 1
ATOM 776 C CA . LEU A 1 101 ? 16.873 -5.978 -19.550 1.00 95.31 101 LEU A CA 1
ATOM 777 C C . LEU A 1 101 ? 17.891 -5.765 -18.421 1.00 95.31 101 LEU A C 1
ATOM 779 O O . LEU A 1 101 ? 17.572 -5.991 -17.260 1.00 95.31 101 LEU A O 1
ATOM 783 N N . GLN A 1 102 ? 19.097 -5.298 -18.753 1.00 95.25 102 GLN A N 1
ATOM 784 C CA . GLN A 1 102 ? 20.124 -4.990 -17.761 1.00 95.25 102 GLN A CA 1
ATOM 785 C C . GLN A 1 102 ? 19.683 -3.876 -16.801 1.00 95.25 102 GLN A C 1
ATOM 787 O O . GLN A 1 102 ? 19.919 -4.000 -15.603 1.00 95.25 102 GLN A O 1
ATOM 792 N N . GLY A 1 103 ? 19.016 -2.833 -17.306 1.00 96.44 103 GLY A N 1
ATOM 793 C CA . GLY A 1 103 ? 18.450 -1.767 -16.474 1.00 96.44 103 GLY A CA 1
ATOM 794 C C . GLY A 1 103 ? 17.404 -2.291 -15.489 1.00 96.44 103 GLY A C 1
ATOM 795 O O . GLY A 1 103 ? 17.533 -2.062 -14.293 1.00 96.44 103 GLY A O 1
ATOM 796 N N . VAL A 1 104 ? 16.445 -3.093 -15.968 1.00 95.81 104 VAL A N 1
ATOM 797 C CA . VAL A 1 104 ? 15.398 -3.695 -15.118 1.00 95.81 104 VAL A CA 1
ATOM 798 C C . VAL A 1 104 ? 15.995 -4.581 -14.020 1.00 95.81 104 VAL A C 1
ATOM 800 O O . VAL A 1 104 ? 15.542 -4.544 -12.880 1.00 95.81 104 VAL A O 1
ATOM 803 N N . LEU A 1 105 ? 17.028 -5.367 -14.336 1.00 96.44 105 LEU A N 1
ATOM 804 C CA . LEU A 1 105 ? 17.706 -6.197 -13.336 1.00 96.44 105 LEU A CA 1
ATOM 805 C C . LEU A 1 105 ? 18.408 -5.350 -12.267 1.00 96.44 105 LEU A C 1
ATOM 807 O O . LEU A 1 105 ? 18.362 -5.701 -11.093 1.00 96.44 105 LEU A O 1
ATOM 811 N N . GLN A 1 106 ? 19.042 -4.241 -12.657 1.00 96.06 106 GLN A N 1
ATOM 812 C CA . GLN A 1 106 ? 19.687 -3.332 -11.708 1.00 96.06 106 GLN A CA 1
ATOM 813 C C . GLN A 1 106 ? 18.670 -2.636 -10.803 1.00 96.06 106 GLN A C 1
ATOM 815 O O . GLN A 1 106 ? 18.869 -2.611 -9.593 1.00 96.06 106 GLN A O 1
ATOM 820 N N . GLU A 1 107 ? 17.577 -2.126 -11.371 1.00 96.69 107 GLU A N 1
ATOM 821 C CA . GLU A 1 107 ? 16.485 -1.512 -10.608 1.00 96.69 107 GLU A CA 1
ATOM 822 C C . GLU A 1 107 ? 15.895 -2.505 -9.603 1.00 96.69 107 GLU A C 1
ATOM 824 O O . GLU A 1 107 ? 15.769 -2.179 -8.427 1.00 96.69 107 GLU A O 1
ATOM 829 N N . SER A 1 108 ? 15.643 -3.747 -10.029 1.00 96.69 108 SER A N 1
ATOM 830 C CA . SER A 1 108 ? 15.126 -4.794 -9.143 1.00 96.69 108 SER A CA 1
ATOM 831 C C . SER A 1 108 ? 16.058 -5.092 -7.967 1.00 96.69 108 SER A C 1
ATOM 833 O O . SER A 1 108 ? 15.574 -5.298 -6.858 1.00 96.69 108 SER A O 1
ATOM 835 N N . LEU A 1 109 ? 17.377 -5.131 -8.189 1.00 97.06 109 LEU A N 1
ATOM 836 C CA . LEU A 1 109 ? 18.349 -5.366 -7.116 1.00 97.06 109 LEU A CA 1
ATOM 837 C C . LEU A 1 109 ? 18.402 -4.195 -6.130 1.00 97.06 109 LEU A C 1
ATOM 839 O O . LEU A 1 109 ? 18.505 -4.422 -4.928 1.00 97.06 109 LEU A O 1
ATOM 843 N N . ILE A 1 110 ? 18.316 -2.960 -6.630 1.00 96.12 110 ILE A N 1
ATOM 844 C CA . ILE A 1 110 ? 18.307 -1.755 -5.793 1.00 96.12 110 ILE A CA 1
ATOM 845 C C . ILE A 1 110 ? 17.054 -1.737 -4.919 1.00 96.12 110 ILE A C 1
ATOM 847 O O . ILE A 1 110 ? 17.175 -1.620 -3.705 1.00 96.12 110 ILE A O 1
ATOM 851 N N . THR A 1 111 ? 15.871 -1.933 -5.508 1.00 93.56 111 THR A N 1
ATOM 852 C CA . THR A 1 111 ? 14.610 -1.956 -4.753 1.00 93.56 111 THR A CA 1
ATOM 853 C C . THR A 1 111 ? 14.606 -3.059 -3.701 1.00 93.56 111 THR A C 1
ATOM 855 O O . THR A 1 111 ? 14.228 -2.809 -2.562 1.00 93.56 111 THR A O 1
ATOM 858 N N . GLN A 1 112 ? 15.092 -4.258 -4.039 1.00 94.88 112 GLN A N 1
ATOM 859 C CA . GLN A 1 112 ? 15.211 -5.341 -3.064 1.00 94.88 112 GLN A CA 1
ATOM 860 C C . GLN A 1 112 ? 16.145 -4.958 -1.908 1.00 94.88 112 GLN A C 1
ATOM 862 O O . GLN A 1 112 ? 15.810 -5.178 -0.749 1.00 94.88 112 GLN A O 1
ATOM 867 N N . GLN A 1 113 ? 17.303 -4.366 -2.204 1.00 93.44 113 GLN A N 1
ATOM 868 C CA . GLN A 1 113 ? 18.249 -3.946 -1.174 1.00 93.44 113 GLN A CA 1
ATOM 869 C C . GLN A 1 113 ? 17.666 -2.842 -0.276 1.00 93.44 113 GLN A C 1
ATOM 871 O O . GLN A 1 113 ? 17.889 -2.855 0.933 1.00 93.44 113 GLN A O 1
ATOM 876 N N . GLU A 1 114 ? 16.915 -1.900 -0.845 1.00 91.62 114 GLU A N 1
ATOM 877 C CA . GLU A 1 114 ? 16.214 -0.845 -0.103 1.00 91.62 114 GLU A CA 1
ATOM 878 C C . GLU A 1 114 ? 15.112 -1.419 0.798 1.00 91.62 114 GLU A C 1
ATOM 880 O O . GLU A 1 114 ? 14.997 -1.024 1.958 1.00 91.62 114 GLU A O 1
ATOM 885 N N . GLU A 1 115 ? 14.338 -2.390 0.309 1.00 86.69 115 GLU A N 1
ATOM 886 C CA . GLU A 1 115 ? 13.335 -3.101 1.107 1.00 86.69 115 GLU A CA 1
ATOM 887 C C . GLU A 1 115 ? 13.977 -3.915 2.232 1.00 86.69 115 GLU A C 1
ATOM 889 O O . GLU A 1 115 ? 13.495 -3.887 3.363 1.00 86.69 115 GLU A O 1
ATOM 894 N N . GLU A 1 116 ? 15.073 -4.621 1.954 1.00 87.00 116 GLU A N 1
ATOM 895 C CA . GLU A 1 116 ? 15.832 -5.362 2.963 1.00 87.00 116 GLU A CA 1
ATOM 896 C C . GLU A 1 116 ? 16.397 -4.421 4.032 1.00 87.00 116 GLU A C 1
ATOM 898 O O . GLU A 1 116 ? 16.331 -4.748 5.212 1.00 87.00 116 GLU A O 1
ATOM 903 N N . GLN A 1 117 ? 16.883 -3.234 3.655 1.00 80.44 117 GLN A N 1
ATOM 904 C CA . GLN A 1 117 ? 17.341 -2.214 4.605 1.00 80.44 117 GLN A CA 1
ATOM 905 C C . GLN A 1 117 ? 16.192 -1.617 5.420 1.00 80.44 117 GLN A C 1
ATOM 907 O O . GLN A 1 117 ? 16.325 -1.453 6.629 1.00 80.44 117 GLN A O 1
ATOM 912 N N . SER A 1 118 ? 15.057 -1.319 4.785 1.00 78.50 118 SER A N 1
ATOM 913 C CA . SER A 1 118 ? 13.885 -0.764 5.468 1.00 78.50 118 SER A CA 1
ATOM 914 C C . SER A 1 118 ? 13.209 -1.773 6.395 1.00 78.50 118 SER A C 1
ATOM 916 O O . SER A 1 118 ? 12.548 -1.367 7.347 1.00 78.50 118 SER A O 1
ATOM 918 N N . ASN A 1 119 ? 13.322 -3.069 6.102 1.00 78.69 119 ASN A N 1
ATOM 919 C CA . ASN A 1 119 ? 12.755 -4.145 6.912 1.00 78.69 119 ASN A CA 1
ATOM 920 C C . ASN A 1 119 ? 13.785 -4.791 7.850 1.00 78.69 119 ASN A C 1
ATOM 922 O O . ASN A 1 119 ? 13.424 -5.673 8.633 1.00 78.69 119 ASN A O 1
ATOM 926 N N . ALA A 1 120 ? 15.055 -4.384 7.786 1.00 82.75 120 ALA A N 1
ATOM 927 C CA . ALA A 1 120 ? 16.082 -4.850 8.700 1.00 82.75 120 ALA A CA 1
ATOM 928 C C . ALA A 1 120 ? 15.822 -4.272 10.090 1.00 82.75 120 ALA A C 1
ATOM 930 O O . ALA A 1 120 ? 15.925 -3.072 10.328 1.00 82.75 120 ALA A O 1
ATOM 931 N N . ILE A 1 121 ? 15.514 -5.155 11.032 1.00 77.81 121 ILE A N 1
ATOM 932 C CA . ILE A 1 121 ? 15.344 -4.792 12.433 1.00 77.81 121 ILE A CA 1
ATOM 933 C C . ILE A 1 121 ? 16.667 -5.076 13.141 1.00 77.81 121 ILE A C 1
ATOM 935 O O . ILE A 1 121 ? 16.965 -6.220 13.485 1.00 77.81 121 ILE A O 1
ATOM 939 N N . SER A 1 122 ? 17.483 -4.036 13.320 1.00 79.62 122 SER A N 1
ATOM 940 C CA . SER A 1 122 ? 18.780 -4.124 14.006 1.00 79.62 122 SER A CA 1
ATOM 941 C C . SER A 1 122 ? 18.704 -3.889 15.513 1.00 79.62 122 SER A C 1
ATOM 943 O O . SER A 1 122 ? 19.589 -4.332 16.246 1.00 79.62 122 SER A O 1
ATOM 945 N N . SER A 1 123 ? 17.666 -3.201 15.986 1.00 82.38 123 SER A N 1
ATOM 946 C CA . SER A 1 123 ? 17.496 -2.842 17.392 1.00 82.38 123 SER A CA 1
ATOM 947 C C . SER A 1 123 ? 16.047 -2.982 17.859 1.00 82.38 123 SER A C 1
ATOM 949 O O . SER A 1 123 ? 15.110 -3.093 17.064 1.00 82.38 123 SER A O 1
ATOM 951 N N . LEU A 1 124 ? 15.861 -2.982 19.180 1.00 71.62 124 LEU A N 1
ATOM 952 C CA . LEU A 1 124 ? 14.536 -2.982 19.794 1.00 71.62 124 LEU A CA 1
ATOM 953 C C . LEU A 1 124 ? 13.784 -1.675 19.489 1.00 71.62 124 LEU A C 1
ATOM 955 O O . LEU A 1 124 ? 12.573 -1.710 19.283 1.00 71.62 124 LEU A O 1
ATOM 959 N N . GLU A 1 125 ? 14.487 -0.543 19.407 1.00 72.00 125 GLU A N 1
ATOM 960 C CA . GLU A 1 125 ? 13.931 0.734 18.954 1.00 72.00 125 GLU A CA 1
ATOM 961 C C . GLU A 1 125 ? 13.423 0.675 17.503 1.00 72.00 125 GLU A C 1
ATOM 963 O O . GLU A 1 125 ? 12.328 1.173 17.236 1.00 72.00 125 GLU A O 1
ATOM 968 N N . ASP A 1 126 ? 14.145 0.015 16.589 1.00 70.00 126 ASP A N 1
ATOM 969 C CA . ASP A 1 126 ? 13.703 -0.173 15.195 1.00 70.00 126 ASP A CA 1
ATOM 970 C C . ASP A 1 126 ? 12.455 -1.066 15.124 1.00 70.00 126 ASP A C 1
ATOM 972 O O . ASP A 1 126 ? 11.502 -0.756 14.409 1.00 70.00 126 ASP A O 1
ATOM 976 N N . LEU A 1 127 ? 12.418 -2.140 15.927 1.00 69.75 127 LEU A N 1
ATOM 977 C CA . LEU A 1 127 ? 11.258 -3.030 16.055 1.00 69.75 127 LEU A CA 1
ATOM 978 C C . LEU A 1 127 ? 10.031 -2.269 16.562 1.00 69.75 127 LEU A C 1
ATOM 980 O O . LEU A 1 127 ? 8.925 -2.455 16.053 1.00 69.75 127 LEU A O 1
ATOM 984 N N . LEU A 1 128 ? 10.223 -1.415 17.569 1.00 69.88 128 LEU A N 1
ATOM 985 C CA . LEU A 1 128 ? 9.165 -0.557 18.073 1.00 69.88 128 LEU A CA 1
ATOM 986 C C . LEU A 1 128 ? 8.710 0.376 16.958 1.00 69.88 128 LEU A C 1
ATOM 988 O O . LEU A 1 128 ? 7.542 0.318 16.618 1.00 69.88 128 LEU A O 1
ATOM 992 N N . CYS A 1 129 ? 9.591 1.129 16.302 1.00 65.19 129 CYS A N 1
ATOM 993 C CA . CYS A 1 129 ? 9.214 2.037 15.213 1.00 65.19 129 CYS A CA 1
ATOM 994 C C . CYS A 1 129 ? 8.393 1.339 14.100 1.00 65.19 129 CYS A C 1
ATOM 996 O O . CYS A 1 129 ? 7.348 1.855 13.692 1.00 65.19 129 CYS A O 1
ATOM 998 N N . HIS A 1 130 ? 8.800 0.127 13.695 1.00 67.25 130 HIS A N 1
ATOM 999 C CA . HIS A 1 130 ? 8.148 -0.666 12.639 1.00 67.25 130 HIS A CA 1
ATOM 1000 C C . HIS A 1 130 ? 6.802 -1.275 13.061 1.00 67.25 130 HIS A C 1
ATOM 1002 O O . HIS A 1 130 ? 5.865 -1.316 12.266 1.00 67.25 130 HIS A O 1
ATOM 1008 N N . MET A 1 131 ? 6.664 -1.732 14.313 1.00 59.78 131 MET A N 1
ATOM 1009 C CA . MET A 1 131 ? 5.397 -2.281 14.830 1.00 59.78 131 MET A CA 1
ATOM 1010 C C . MET A 1 131 ? 4.401 -1.205 15.273 1.00 59.78 131 MET A C 1
ATOM 1012 O O . MET A 1 131 ? 3.194 -1.444 15.325 1.00 59.78 131 MET A O 1
ATOM 1016 N N . VAL A 1 132 ? 4.911 -0.047 15.681 1.00 60.28 132 VAL A N 1
ATOM 1017 C CA . VAL A 1 132 ? 4.154 0.992 16.381 1.00 60.28 132 VAL A CA 1
ATOM 1018 C C . VAL A 1 132 ? 3.567 1.970 15.364 1.00 60.28 132 VAL A C 1
ATOM 1020 O O . VAL A 1 132 ? 2.381 2.266 15.475 1.00 60.28 132 VAL A O 1
ATOM 1023 N N . GLY A 1 133 ? 4.298 2.406 14.332 1.00 59.72 133 GLY A N 1
ATOM 1024 C CA . GLY A 1 133 ? 3.777 3.326 13.307 1.00 59.72 133 GLY A CA 1
ATOM 1025 C C . GLY A 1 133 ? 3.038 4.567 13.859 1.00 59.72 133 GLY A C 1
ATOM 1026 O O . GLY A 1 133 ? 2.991 4.834 15.063 1.00 59.72 133 GLY A O 1
ATOM 1027 N N . ASP A 1 134 ? 2.371 5.325 12.985 1.00 56.09 134 ASP A N 1
ATOM 1028 C CA . ASP A 1 134 ? 1.597 6.534 13.348 1.00 56.09 134 ASP A CA 1
ATOM 1029 C C . ASP A 1 134 ? 0.435 6.287 14.342 1.00 56.09 134 ASP A C 1
ATOM 1031 O O . ASP A 1 134 ? -0.280 7.211 14.754 1.00 56.09 134 ASP A O 1
ATOM 1035 N N . PHE A 1 135 ? 0.210 5.032 14.736 1.00 49.97 135 PHE A N 1
ATOM 1036 C CA . PHE A 1 135 ? -0.831 4.624 15.667 1.00 49.97 135 PHE A CA 1
ATOM 1037 C C . PHE A 1 135 ? -0.579 5.150 17.087 1.00 49.97 135 PHE A C 1
ATOM 1039 O O . PHE A 1 135 ? -1.516 5.619 17.742 1.00 49.97 135 PHE A O 1
ATOM 1046 N N . TRP A 1 136 ? 0.670 5.155 17.563 1.00 45.84 136 TRP A N 1
ATOM 1047 C CA . TRP A 1 136 ? 0.965 5.567 18.943 1.00 45.84 136 TRP A CA 1
ATOM 1048 C C . TRP A 1 136 ? 1.058 7.079 19.124 1.00 45.84 136 TRP A C 1
ATOM 1050 O O . TRP A 1 136 ? 0.765 7.579 20.210 1.00 45.84 136 TRP A O 1
ATOM 1060 N N . SER A 1 137 ? 1.270 7.835 18.047 1.00 51.47 137 SER A N 1
ATOM 1061 C CA . SER A 1 137 ? 1.079 9.292 18.023 1.00 51.47 137 SER A CA 1
ATOM 1062 C C . SER A 1 137 ? -0.345 9.680 18.459 1.00 51.47 137 SER A C 1
ATOM 1064 O O . SER A 1 137 ? -0.547 10.667 19.167 1.00 51.47 137 SER A O 1
ATOM 1066 N N . LYS A 1 138 ? -1.355 8.860 18.118 1.00 52.19 138 LYS A N 1
ATOM 1067 C CA . LYS A 1 138 ? -2.747 9.025 18.586 1.00 52.19 138 LYS A CA 1
ATOM 1068 C C . LYS A 1 138 ? -2.974 8.520 20.013 1.00 52.19 138 LYS A C 1
ATOM 1070 O O . LYS A 1 138 ? -3.898 8.993 20.677 1.00 52.19 138 LYS A O 1
ATOM 1075 N N . VAL A 1 139 ? -2.152 7.594 20.508 1.00 52.59 139 VAL A N 1
ATOM 1076 C CA . VAL A 1 139 ? -2.192 7.142 21.911 1.00 52.59 139 VAL A CA 1
ATOM 1077 C C . VAL A 1 139 ? -1.758 8.274 22.850 1.00 52.59 139 VAL A C 1
ATOM 1079 O O . VAL A 1 139 ? -2.382 8.458 23.891 1.00 52.59 139 VAL A O 1
ATOM 1082 N N . ILE A 1 140 ? -0.821 9.132 22.427 1.00 49.62 140 ILE A N 1
ATOM 1083 C CA . ILE A 1 140 ? -0.414 10.334 23.182 1.00 49.62 140 ILE A CA 1
ATOM 1084 C C . ILE A 1 140 ? -1.593 11.310 23.385 1.00 49.62 140 ILE A C 1
ATOM 1086 O O . ILE A 1 140 ? -1.712 11.937 24.436 1.00 49.62 140 ILE A O 1
ATOM 1090 N N . VAL A 1 141 ? -2.523 11.416 22.426 1.00 52.50 141 VAL A N 1
ATOM 1091 C CA . VAL A 1 141 ? -3.735 12.252 22.575 1.00 52.50 141 VAL A CA 1
ATOM 1092 C C . VAL A 1 141 ? -4.747 11.620 23.540 1.00 52.50 141 VAL A C 1
ATOM 1094 O O . VAL A 1 141 ? -5.411 12.339 24.290 1.00 52.50 141 VAL A O 1
ATOM 1097 N N . LYS A 1 142 ? -4.845 10.283 23.569 1.00 58.44 142 LYS A N 1
ATOM 1098 C CA . LYS A 1 142 ? -5.706 9.555 24.518 1.00 58.44 142 LYS A CA 1
ATOM 1099 C C . LYS A 1 142 ? -5.242 9.718 25.964 1.00 58.44 142 LYS A C 1
ATOM 1101 O O . LYS A 1 142 ? -6.094 9.703 26.847 1.00 58.44 142 LYS A O 1
ATOM 1106 N N . ASP A 1 143 ? -3.950 9.961 26.180 1.00 66.19 143 ASP A N 1
ATOM 1107 C CA . ASP A 1 143 ? -3.350 10.083 27.510 1.00 66.19 143 ASP A CA 1
ATOM 1108 C C . ASP A 1 143 ? -3.972 11.212 28.361 1.00 66.19 143 ASP A C 1
ATOM 1110 O O . ASP A 1 143 ? -4.203 11.056 29.559 1.00 66.19 143 ASP A O 1
ATOM 1114 N N . LYS A 1 144 ? -4.351 12.338 27.736 1.00 79.12 144 LYS A N 1
ATOM 1115 C CA . LYS A 1 144 ? -5.044 13.440 28.436 1.00 79.12 144 LYS A CA 1
ATOM 1116 C C . LYS A 1 144 ? -6.439 13.042 28.921 1.00 79.12 144 LYS A C 1
ATOM 1118 O O . LYS A 1 144 ? -6.829 13.389 30.031 1.00 79.12 144 LYS A O 1
ATOM 1123 N N . VAL A 1 145 ? -7.190 12.325 28.083 1.00 81.19 145 VAL A N 1
ATOM 1124 C CA . VAL A 1 145 ? -8.55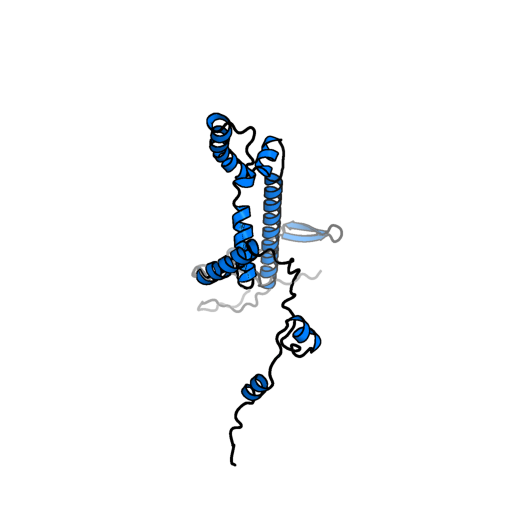3 11.880 28.411 1.00 81.19 145 VAL A CA 1
ATOM 1125 C C . VAL A 1 145 ? -8.503 10.795 29.481 1.00 81.19 145 VAL A C 1
ATOM 1127 O O . VAL A 1 145 ? -9.284 10.838 30.425 1.00 81.19 145 VAL A O 1
ATOM 1130 N N . THR A 1 146 ? -7.555 9.859 29.388 1.00 81.00 146 THR A N 1
ATOM 1131 C CA . THR A 1 146 ? -7.371 8.830 30.418 1.00 81.00 146 THR A CA 1
ATOM 1132 C C . THR A 1 146 ? -6.961 9.416 31.756 1.00 81.00 146 THR A C 1
ATOM 1134 O O . THR A 1 146 ? -7.535 9.006 32.760 1.00 81.00 146 THR A O 1
ATOM 1137 N N . ARG A 1 147 ? -6.048 10.397 31.783 1.00 84.19 147 ARG A N 1
ATOM 1138 C CA . ARG A 1 147 ? -5.669 11.085 33.027 1.00 84.19 147 ARG A CA 1
ATOM 1139 C C . ARG A 1 147 ? -6.862 11.773 33.680 1.00 84.19 147 ARG A C 1
ATOM 1141 O O . ARG A 1 147 ? -7.144 11.492 34.836 1.00 84.19 147 ARG A O 1
ATOM 1148 N N . TYR A 1 148 ? -7.641 12.541 32.918 1.00 86.50 148 TYR A N 1
ATOM 1149 C CA . TYR A 1 148 ? -8.870 13.158 33.428 1.00 86.50 148 TYR A CA 1
ATOM 1150 C C . TYR A 1 148 ? -9.869 12.122 33.976 1.00 86.50 148 TYR A C 1
ATOM 1152 O O . TYR A 1 148 ? -10.440 12.298 35.049 1.00 86.50 148 TYR A O 1
ATOM 1160 N N . CYS A 1 149 ? -10.065 11.001 33.279 1.00 84.06 149 CYS A N 1
ATOM 1161 C CA . CYS A 1 149 ? -10.970 9.951 33.743 1.00 84.06 149 CYS A CA 1
ATOM 1162 C C . CYS A 1 149 ? -10.510 9.269 35.045 1.00 84.06 149 CYS A C 1
ATOM 1164 O O . CYS A 1 149 ? -11.350 8.846 35.836 1.00 84.06 149 CYS A O 1
ATOM 1166 N N . ILE A 1 150 ? -9.205 9.142 35.271 1.00 85.81 150 ILE A N 1
ATOM 1167 C CA . ILE A 1 150 ? -8.665 8.484 36.467 1.00 85.81 150 ILE A CA 1
ATOM 1168 C C . ILE A 1 150 ? -8.592 9.471 37.639 1.00 85.81 150 ILE A C 1
ATOM 1170 O O . ILE A 1 150 ? -9.011 9.136 38.742 1.00 85.81 150 ILE A O 1
ATOM 1174 N N . GLU A 1 151 ? -8.100 10.686 37.395 1.00 89.44 151 GLU A N 1
ATOM 1175 C CA . GLU A 1 151 ? -7.830 11.690 38.430 1.00 89.44 151 GLU A CA 1
ATOM 1176 C C . GLU A 1 151 ? -9.100 12.439 38.861 1.00 89.44 151 GLU A C 1
ATOM 1178 O O . GLU A 1 151 ? -9.367 12.553 40.054 1.00 89.44 151 GLU A O 1
ATOM 1183 N N . GLU A 1 152 ? -9.915 12.903 37.908 1.00 89.19 152 GLU A N 1
ATOM 1184 C CA . GLU A 1 152 ? -11.071 13.774 38.187 1.00 89.19 152 GLU A CA 1
ATOM 1185 C C . GLU A 1 152 ? -12.384 12.990 38.311 1.00 89.19 152 GLU A C 1
ATOM 1187 O O . GLU A 1 152 ? -13.245 13.324 39.123 1.00 89.19 152 GLU A O 1
ATOM 1192 N N . LEU A 1 153 ? -12.557 11.926 37.515 1.00 87.25 153 LEU A N 1
ATOM 1193 C CA . LEU A 1 153 ? -13.767 11.088 37.549 1.00 87.25 153 LEU A CA 1
ATOM 1194 C C . LEU A 1 153 ? -13.628 9.859 38.465 1.00 87.25 153 LEU A C 1
ATOM 1196 O O . LEU A 1 153 ? -14.619 9.168 38.703 1.00 87.25 153 LEU A O 1
ATOM 1200 N N . GLY A 1 154 ? -12.426 9.585 38.986 1.00 87.44 154 GLY A N 1
ATOM 1201 C CA . GLY A 1 154 ? -12.175 8.508 39.947 1.00 87.44 154 GLY A CA 1
ATOM 1202 C C . GLY A 1 154 ? -12.353 7.091 39.387 1.00 87.44 154 GLY A C 1
ATOM 1203 O O . GLY A 1 154 ? -12.670 6.167 40.141 1.00 87.44 154 GLY A O 1
ATOM 1204 N N . PHE A 1 155 ? -12.195 6.885 38.075 1.00 86.12 155 PHE A N 1
ATOM 1205 C CA . PHE A 1 155 ? -12.290 5.546 37.490 1.00 86.12 155 PHE A CA 1
ATOM 1206 C C . PHE A 1 155 ? -11.043 4.703 37.791 1.00 86.12 155 PHE A C 1
ATOM 1208 O O . PHE A 1 155 ? -9.915 5.149 37.608 1.00 86.12 155 PHE A O 1
ATOM 1215 N N . LEU A 1 156 ? -11.248 3.435 38.171 1.00 82.31 156 LEU A N 1
ATOM 1216 C CA . LEU A 1 156 ? -10.161 2.480 38.444 1.00 82.31 156 LEU A CA 1
ATOM 1217 C C . LEU A 1 156 ? -9.350 2.111 37.191 1.00 82.31 156 LEU A C 1
ATOM 1219 O O . LEU A 1 156 ? -8.164 1.812 37.281 1.00 82.31 156 LEU A O 1
ATOM 1223 N N . TYR A 1 157 ? -9.995 2.083 36.026 1.00 76.31 157 TYR A N 1
ATOM 1224 C CA . TYR A 1 157 ? -9.368 1.806 34.736 1.00 76.31 157 TYR A CA 1
ATOM 1225 C C . TYR A 1 157 ? -10.235 2.364 33.602 1.00 76.31 157 TYR A C 1
ATOM 1227 O O . TYR A 1 157 ? -11.442 2.555 33.760 1.00 76.31 157 TYR A O 1
ATOM 1235 N N . VAL A 1 158 ? -9.629 2.596 32.434 1.00 79.88 158 VAL A N 1
ATOM 1236 C CA . VAL A 1 158 ? -10.314 3.144 31.254 1.00 79.88 158 VAL A CA 1
ATOM 1237 C C . VAL A 1 158 ? -10.110 2.221 30.054 1.00 79.88 158 VAL A C 1
ATOM 1239 O O . VAL A 1 158 ? -8.986 1.959 29.630 1.00 79.88 158 VAL A O 1
ATOM 1242 N N . LEU A 1 159 ? -11.210 1.741 29.467 1.00 81.50 159 LEU A N 1
ATOM 1243 C CA . LEU A 1 159 ? -11.180 0.884 28.278 1.00 81.50 159 LEU A CA 1
ATOM 1244 C C . LEU A 1 159 ? -11.055 1.725 27.005 1.00 81.50 159 LEU A C 1
ATOM 1246 O O . LEU A 1 159 ? -12.050 2.105 26.384 1.00 81.50 159 LEU A O 1
ATOM 1250 N N . LEU A 1 160 ? -9.818 1.960 26.572 1.00 77.44 160 LEU A N 1
ATOM 1251 C CA . LEU A 1 160 ? -9.518 2.738 25.366 1.00 77.44 160 LEU A CA 1
ATOM 1252 C C . LEU A 1 160 ? -10.137 2.175 24.075 1.00 77.44 160 LEU A C 1
ATOM 1254 O O . LEU A 1 160 ? -10.349 2.934 23.127 1.00 77.44 160 LEU A O 1
ATOM 1258 N N . GLY A 1 161 ? -10.462 0.878 24.039 1.00 75.75 161 GLY A N 1
ATOM 1259 C CA . GLY A 1 161 ? -11.157 0.247 22.911 1.00 75.75 161 GLY A CA 1
ATOM 1260 C C . GLY A 1 161 ? -12.582 0.771 22.697 1.00 75.75 161 GLY A C 1
ATOM 1261 O O . GLY A 1 161 ? -13.099 0.745 21.588 1.00 75.75 161 GLY A O 1
ATOM 1262 N N . LYS A 1 162 ? -13.222 1.344 23.726 1.00 79.62 162 LYS A N 1
ATOM 1263 C CA . LYS A 1 162 ? -14.551 1.966 23.580 1.00 79.62 162 LYS A CA 1
ATOM 1264 C C . LYS A 1 162 ? -14.514 3.336 22.901 1.00 79.62 162 LYS A C 1
ATOM 1266 O O . LYS A 1 162 ? -15.547 3.795 22.430 1.00 79.62 162 LYS A O 1
ATOM 1271 N N . PHE A 1 163 ? -13.337 3.952 22.805 1.00 76.19 163 PHE A N 1
ATOM 1272 C CA . PHE A 1 163 ? -13.122 5.208 22.082 1.00 76.19 163 PHE A CA 1
ATOM 1273 C C . PHE A 1 163 ? -12.788 4.986 20.597 1.00 76.19 163 PHE A C 1
ATOM 1275 O O . PHE A 1 163 ? -12.403 5.928 19.905 1.00 76.19 163 PHE A O 1
ATOM 1282 N N . GLN A 1 164 ? -12.883 3.748 20.102 1.00 79.25 164 GLN A N 1
ATOM 1283 C CA . GLN A 1 164 ? -12.717 3.432 18.686 1.00 79.25 164 GLN A CA 1
ATOM 1284 C C . GLN A 1 164 ? -14.022 3.645 17.913 1.00 79.25 164 GLN A C 1
ATOM 1286 O O . GLN A 1 164 ? -15.126 3.487 18.437 1.00 79.25 164 GLN A O 1
ATOM 1291 N N . THR A 1 165 ? -13.887 3.988 16.634 1.00 79.06 165 THR A N 1
ATOM 1292 C CA . THR A 1 165 ? -15.012 4.190 15.712 1.00 79.06 165 THR A CA 1
ATOM 1293 C C . THR A 1 165 ? -15.617 2.883 15.197 1.00 79.06 165 THR A C 1
ATOM 1295 O O . THR A 1 165 ? -16.611 2.929 14.480 1.00 79.06 165 THR A O 1
ATOM 1298 N N . ASP A 1 166 ? -15.085 1.726 15.586 1.00 82.81 166 ASP A N 1
ATOM 1299 C CA . ASP A 1 166 ? -15.492 0.397 15.106 1.00 82.81 166 ASP A CA 1
ATOM 1300 C C . ASP A 1 166 ? -16.992 0.130 15.318 1.00 82.81 166 ASP A C 1
ATOM 1302 O O . ASP A 1 166 ? -17.665 -0.440 14.463 1.00 82.81 166 ASP A O 1
ATOM 1306 N N . CYS A 1 167 ? -17.568 0.632 16.418 1.00 80.06 167 CYS A N 1
ATOM 1307 C CA . CYS A 1 167 ? -19.010 0.527 16.672 1.00 80.06 167 CYS A CA 1
ATOM 1308 C C . CYS A 1 167 ? -19.851 1.298 15.636 1.00 80.06 167 CYS A C 1
ATOM 1310 O O . CYS A 1 167 ? -20.986 0.918 15.337 1.00 80.06 167 CYS A O 1
ATOM 1312 N N . LEU A 1 168 ? -19.320 2.407 15.110 1.00 84.12 168 LEU A N 1
ATOM 1313 C CA . LEU A 1 168 ? -19.956 3.161 14.032 1.00 84.12 168 LEU A CA 1
ATOM 1314 C C . LEU A 1 168 ? -19.780 2.437 12.701 1.00 84.12 168 LEU A C 1
ATOM 1316 O O . LEU A 1 168 ? -20.728 2.383 11.925 1.00 84.12 168 LEU A O 1
ATOM 1320 N N . GLU A 1 169 ? -18.614 1.844 12.453 1.00 85.88 169 GLU A N 1
ATOM 1321 C CA . GLU A 1 169 ? -18.354 1.084 11.232 1.00 85.88 169 GLU A CA 1
ATOM 1322 C C . GLU A 1 169 ? -19.238 -0.162 11.116 1.00 85.88 169 GLU A C 1
ATOM 1324 O O . GLU A 1 169 ? -19.834 -0.376 10.060 1.00 85.88 169 GLU A O 1
ATOM 1329 N N . ASP A 1 170 ? -19.426 -0.914 12.207 1.00 85.62 170 ASP A N 1
ATOM 1330 C CA . ASP A 1 170 ? -20.395 -2.018 12.269 1.00 85.62 170 ASP A CA 1
ATOM 1331 C C . ASP A 1 170 ? -21.810 -1.527 11.921 1.00 85.62 170 ASP A C 1
ATOM 1333 O O . ASP A 1 170 ? -22.536 -2.127 11.120 1.00 85.62 170 ASP A O 1
ATOM 1337 N N . ARG A 1 171 ? -22.194 -0.361 12.455 1.00 86.12 171 ARG A N 1
ATOM 1338 C CA . ARG A 1 171 ? -23.495 0.253 12.168 1.00 86.12 171 ARG A CA 1
ATOM 1339 C C . ARG A 1 171 ? -23.620 0.692 10.705 1.00 86.12 171 ARG A C 1
ATOM 1341 O O . ARG A 1 171 ? -24.661 0.449 10.096 1.00 86.12 171 ARG A O 1
ATOM 1348 N N . PHE A 1 172 ? -22.573 1.266 10.114 1.00 86.94 172 PHE A N 1
ATOM 1349 C CA . PHE A 1 172 ? -22.532 1.585 8.683 1.00 86.94 172 PHE A CA 1
ATOM 1350 C C . PHE A 1 172 ? -22.547 0.324 7.812 1.00 86.94 172 PHE A C 1
ATOM 1352 O O . PHE A 1 172 ? -23.188 0.315 6.760 1.00 86.94 172 PHE A O 1
ATOM 1359 N N . GLY A 1 173 ? -21.919 -0.763 8.263 1.00 87.19 173 GLY A N 1
ATOM 1360 C CA . GLY A 1 173 ? -21.991 -2.077 7.630 1.00 87.19 173 GLY A CA 1
ATOM 1361 C C . GLY A 1 173 ? -23.425 -2.588 7.528 1.00 87.19 173 GLY A C 1
ATOM 1362 O O . GLY A 1 173 ? -23.853 -3.007 6.452 1.00 87.19 173 GLY A O 1
ATOM 1363 N N . LYS A 1 174 ? -24.203 -2.453 8.604 1.00 87.19 174 LYS A N 1
ATOM 1364 C CA . LYS A 1 174 ? -25.629 -2.820 8.624 1.00 87.19 174 LYS A CA 1
ATOM 1365 C C . LYS A 1 174 ? -26.466 -1.979 7.660 1.00 87.19 174 LYS A C 1
ATOM 1367 O O . LYS A 1 174 ? -27.287 -2.536 6.935 1.00 87.19 174 LYS A O 1
ATOM 1372 N N . TYR A 1 175 ? -26.228 -0.667 7.578 1.00 88.69 175 TYR A N 1
ATOM 1373 C CA . TYR A 1 175 ? -26.911 0.182 6.588 1.00 88.69 175 TYR A CA 1
ATOM 1374 C C . TYR A 1 175 ? -26.606 -0.251 5.150 1.00 88.69 175 TYR A C 1
ATOM 1376 O O . TYR A 1 175 ? -27.515 -0.311 4.319 1.00 88.69 175 TYR A O 1
ATOM 1384 N N . ARG A 1 176 ? -25.345 -0.610 4.860 1.00 87.62 176 ARG A N 1
ATOM 1385 C CA . ARG A 1 176 ? -24.952 -1.143 3.547 1.00 87.62 176 ARG A CA 1
ATOM 1386 C C . ARG A 1 176 ? -25.671 -2.452 3.241 1.00 87.62 176 ARG A C 1
ATOM 1388 O O . ARG A 1 176 ? -26.215 -2.586 2.151 1.00 87.62 176 ARG A O 1
ATOM 1395 N N . GLN A 1 177 ? -25.722 -3.386 4.189 1.00 88.25 177 GLN A N 1
ATOM 1396 C CA . GLN A 1 177 ? -26.403 -4.675 4.008 1.00 88.25 177 GLN A CA 1
ATOM 1397 C C . GLN A 1 177 ? -27.895 -4.494 3.703 1.00 88.25 177 GLN A C 1
ATOM 1399 O O . GLN A 1 177 ? -28.385 -5.037 2.715 1.00 88.25 177 GLN A O 1
ATOM 1404 N N . LEU A 1 178 ? -28.592 -3.659 4.479 1.00 85.38 178 LEU A N 1
ATOM 1405 C CA . LEU A 1 178 ? -30.017 -3.370 4.272 1.00 85.38 178 LEU A CA 1
ATOM 1406 C C . LEU A 1 178 ? -30.296 -2.625 2.955 1.00 85.38 178 LEU A C 1
ATOM 1408 O O . LEU A 1 178 ? -31.382 -2.747 2.400 1.00 85.38 178 LEU A O 1
ATOM 1412 N N . SER A 1 179 ? -29.307 -1.902 2.421 1.00 81.88 179 SER A N 1
ATOM 1413 C CA . SER A 1 179 ? -29.400 -1.179 1.143 1.00 81.88 179 SER A CA 1
ATOM 1414 C C . SER A 1 179 ? -28.943 -2.006 -0.073 1.00 81.88 179 SER A C 1
ATOM 1416 O O . SER A 1 179 ? -28.750 -1.449 -1.158 1.00 81.88 179 SER A O 1
ATOM 1418 N N . GLY A 1 180 ? -28.735 -3.319 0.086 1.00 83.69 180 GLY A N 1
ATOM 1419 C CA . GLY A 1 180 ? -28.309 -4.216 -0.996 1.00 83.69 180 GLY A CA 1
ATOM 1420 C C . GLY A 1 180 ? -26.802 -4.199 -1.276 1.00 83.69 180 GLY A C 1
ATOM 1421 O O . GLY A 1 180 ? -26.393 -4.325 -2.427 1.00 83.69 180 GLY A O 1
ATOM 1422 N N . ALA A 1 181 ? -25.981 -4.000 -0.241 1.00 75.38 181 ALA A N 1
ATOM 1423 C CA . ALA A 1 181 ? -24.513 -4.010 -0.281 1.00 75.38 181 ALA A CA 1
ATOM 1424 C C . ALA A 1 181 ? -23.867 -2.988 -1.241 1.00 75.38 181 ALA A C 1
ATOM 1426 O O . ALA A 1 181 ? -22.733 -3.161 -1.681 1.00 75.38 181 ALA A O 1
ATOM 1427 N N . ARG A 1 182 ? -24.560 -1.885 -1.542 1.00 78.38 182 ARG A N 1
ATOM 1428 C CA . ARG A 1 182 ? -24.004 -0.779 -2.334 1.00 78.38 182 ARG A CA 1
ATOM 1429 C C . ARG A 1 182 ? -23.058 0.071 -1.483 1.00 78.38 182 ARG A C 1
ATOM 1431 O O . ARG A 1 182 ? -23.365 0.379 -0.332 1.00 78.38 182 ARG A O 1
ATOM 1438 N N . TYR A 1 183 ? -21.934 0.494 -2.063 1.00 74.88 183 TYR A N 1
ATOM 1439 C CA . TYR A 1 183 ? -20.960 1.363 -1.384 1.00 74.88 183 TYR A CA 1
ATOM 1440 C C . TYR A 1 183 ? -21.515 2.760 -1.081 1.00 74.88 183 TYR A C 1
ATOM 1442 O O . TYR A 1 183 ? -21.164 3.358 -0.067 1.00 74.88 183 TYR A O 1
ATOM 1450 N N . HIS A 1 184 ? -22.416 3.257 -1.928 1.00 82.50 184 HIS A N 1
ATOM 1451 C CA . HIS A 1 184 ? -23.069 4.549 -1.753 1.00 82.50 184 HIS A CA 1
ATOM 1452 C C . HIS A 1 184 ? -24.517 4.343 -1.312 1.00 82.50 184 HIS A C 1
ATOM 1454 O O . HIS A 1 184 ? -25.332 3.803 -2.062 1.00 82.50 184 HIS A O 1
ATOM 1460 N N . ALA A 1 185 ? -24.827 4.787 -0.095 1.00 82.81 185 ALA A N 1
ATOM 1461 C CA . ALA A 1 185 ? -26.185 4.843 0.426 1.00 82.81 185 ALA A CA 1
ATOM 1462 C C . ALA A 1 185 ? -26.681 6.292 0.388 1.00 82.81 185 ALA A C 1
ATOM 1464 O O . ALA A 1 185 ? -25.984 7.211 0.819 1.00 82.81 185 ALA A O 1
ATOM 1465 N N . SER A 1 186 ? -27.891 6.502 -0.124 1.00 87.81 186 SER A N 1
ATOM 1466 C CA . SER A 1 186 ? -28.558 7.802 -0.028 1.00 87.81 186 SER A CA 1
ATOM 1467 C C . SER A 1 186 ? -29.003 8.075 1.410 1.00 87.81 186 SER A C 1
ATOM 1469 O O . SER A 1 186 ? -29.300 7.153 2.170 1.00 87.81 186 SER A O 1
ATOM 1471 N N . ILE A 1 187 ? -29.123 9.354 1.776 1.00 88.56 187 ILE A N 1
ATOM 1472 C CA . ILE A 1 187 ? -29.595 9.769 3.108 1.00 88.56 187 ILE A CA 1
ATOM 1473 C C . ILE A 1 187 ? -30.955 9.130 3.432 1.00 88.56 187 ILE A C 1
ATOM 1475 O O . ILE A 1 187 ? -31.166 8.637 4.536 1.00 88.56 187 ILE A O 1
ATOM 1479 N N . ARG A 1 188 ? -31.857 9.064 2.447 1.00 88.31 188 ARG A N 1
ATOM 1480 C CA . ARG A 1 188 ? -33.172 8.433 2.599 1.00 88.31 188 ARG A CA 1
ATOM 1481 C C . ARG A 1 188 ? -33.071 6.949 2.971 1.00 88.31 188 ARG A C 1
ATOM 1483 O O . ARG A 1 188 ? -33.740 6.518 3.903 1.00 88.31 188 ARG A O 1
ATOM 1490 N N . GLN A 1 189 ? -32.191 6.197 2.310 1.00 86.38 189 GLN A N 1
ATOM 1491 C CA . GLN A 1 189 ? -31.953 4.782 2.623 1.00 86.38 189 GLN A CA 1
ATOM 1492 C C . GLN A 1 189 ? -31.360 4.588 4.023 1.00 86.38 189 GLN A C 1
ATOM 1494 O O . GLN A 1 189 ? -31.680 3.615 4.705 1.00 86.38 189 GLN A O 1
ATOM 1499 N N . ILE A 1 190 ? -30.527 5.523 4.487 1.00 89.44 190 ILE A N 1
ATOM 1500 C CA . ILE A 1 190 ? -30.014 5.496 5.862 1.00 89.44 190 ILE A CA 1
ATOM 1501 C C . ILE A 1 190 ? -31.170 5.647 6.858 1.00 89.44 190 ILE A C 1
ATOM 1503 O O . ILE A 1 190 ? -31.255 4.859 7.791 1.00 89.44 190 ILE A O 1
ATOM 1507 N N . TYR A 1 191 ? -32.100 6.583 6.646 1.00 90.00 191 TYR A N 1
ATOM 1508 C CA . TYR A 1 191 ? -33.270 6.728 7.524 1.00 90.00 191 TYR A CA 1
ATOM 1509 C C . TYR A 1 191 ? -34.196 5.505 7.498 1.00 90.00 191 TYR A C 1
ATOM 1511 O O . TYR A 1 191 ? -34.629 5.039 8.551 1.00 90.00 191 TYR A O 1
ATOM 1519 N N . GLU A 1 192 ? -34.469 4.955 6.314 1.00 87.81 192 GLU A N 1
ATOM 1520 C CA . GLU A 1 192 ? -35.297 3.750 6.165 1.00 87.81 192 GLU A CA 1
ATOM 1521 C C . GLU A 1 192 ? -34.658 2.547 6.881 1.00 87.81 192 GLU A C 1
ATOM 1523 O O . GLU A 1 192 ? -35.316 1.855 7.660 1.00 87.81 192 GLU A O 1
ATOM 1528 N N . SER A 1 193 ? -33.353 2.337 6.699 1.00 87.81 193 SER A N 1
ATOM 1529 C CA . SER A 1 193 ? -32.614 1.268 7.384 1.00 87.81 193 SER A CA 1
ATOM 1530 C C . SER A 1 193 ? -32.485 1.501 8.893 1.00 87.81 193 SER A C 1
ATOM 1532 O O . SER A 1 193 ? -32.499 0.545 9.671 1.00 87.81 193 SER A O 1
ATOM 1534 N N . GLU A 1 194 ? -32.418 2.754 9.344 1.00 89.38 194 GLU A N 1
ATOM 1535 C CA . GLU A 1 194 ? -32.385 3.082 10.766 1.00 89.38 194 GLU A CA 1
ATOM 1536 C C . GLU A 1 194 ? -33.697 2.739 11.474 1.00 89.38 194 GLU A C 1
ATOM 1538 O O . GLU A 1 194 ? -33.674 2.181 12.576 1.00 89.38 194 GLU A O 1
ATOM 1543 N N . LEU A 1 195 ? -34.829 3.000 10.818 1.00 85.88 195 LEU A N 1
ATOM 1544 C CA . LEU A 1 195 ? -36.145 2.614 11.315 1.00 85.88 195 LEU A CA 1
ATOM 1545 C C . LEU A 1 195 ? -36.233 1.092 11.496 1.00 85.88 195 LEU A C 1
ATOM 1547 O O . LEU A 1 195 ? -36.645 0.623 12.557 1.00 85.88 195 LEU A O 1
ATOM 1551 N N . VAL A 1 196 ? -35.769 0.326 10.503 1.00 85.81 196 VAL A N 1
ATOM 1552 C CA . VAL A 1 196 ? -35.725 -1.146 10.561 1.00 85.81 196 VAL A CA 1
ATOM 1553 C C . VAL A 1 196 ? -34.858 -1.627 11.727 1.00 85.81 196 VAL A C 1
ATOM 1555 O O . VAL A 1 196 ? -35.305 -2.450 12.525 1.00 85.81 196 VAL A O 1
ATOM 1558 N N . LEU A 1 197 ? -33.650 -1.081 11.887 1.00 86.62 197 LEU A N 1
ATOM 1559 C CA . LEU A 1 197 ? -32.737 -1.474 12.967 1.00 86.62 197 LEU A CA 1
ATOM 1560 C C . LEU A 1 197 ? -33.270 -1.111 14.359 1.00 86.62 197 LEU A C 1
ATOM 1562 O O . LEU A 1 197 ? -33.036 -1.847 15.318 1.00 86.62 197 LEU A O 1
ATOM 1566 N N . ARG A 1 198 ? -33.977 0.015 14.502 1.00 87.50 198 ARG A N 1
ATOM 1567 C CA . ARG A 1 198 ? -34.632 0.388 15.767 1.00 87.50 198 ARG A CA 1
ATOM 1568 C C . ARG A 1 198 ? -35.771 -0.566 16.099 1.00 87.50 198 ARG A C 1
ATOM 1570 O O . ARG A 1 198 ? -35.836 -1.049 17.226 1.00 87.50 198 ARG A O 1
ATOM 1577 N N . LEU A 1 199 ? -36.620 -0.876 15.121 1.00 85.56 199 LEU A N 1
ATOM 1578 C CA . LEU A 1 199 ? -37.726 -1.815 15.300 1.00 85.56 199 LEU A CA 1
ATOM 1579 C C . LEU A 1 199 ? -37.221 -3.214 15.666 1.00 85.56 199 LEU A C 1
ATOM 1581 O O . LEU A 1 199 ? -37.736 -3.804 16.608 1.00 85.56 199 LEU A O 1
ATOM 1585 N N . GLN A 1 200 ? -36.161 -3.699 15.015 1.00 83.75 200 GLN A N 1
ATOM 1586 C CA . GLN A 1 200 ? -35.516 -4.976 15.354 1.00 83.75 200 GLN A CA 1
ATOM 1587 C C . GLN A 1 200 ? -34.936 -5.013 16.775 1.00 83.75 200 GLN A C 1
ATOM 1589 O O . GLN A 1 200 ? -34.903 -6.069 17.392 1.00 83.75 200 GLN A O 1
ATOM 1594 N N . LYS A 1 201 ? -34.464 -3.882 17.313 1.00 81.56 201 LYS A N 1
ATOM 1595 C CA . LYS A 1 201 ? -33.959 -3.819 18.696 1.00 81.56 201 LYS A CA 1
ATOM 1596 C C . LYS A 1 201 ? -35.075 -3.827 19.737 1.00 81.56 201 LYS A C 1
ATOM 1598 O O . LYS A 1 201 ? -34.878 -4.342 20.832 1.00 81.56 201 LYS A O 1
ATOM 1603 N N . VAL A 1 202 ? -36.212 -3.209 19.419 1.00 85.06 202 VAL A N 1
ATOM 1604 C CA . VAL A 1 202 ? -37.366 -3.108 20.326 1.00 85.06 202 VAL A CA 1
ATOM 1605 C C . VAL A 1 202 ? -38.180 -4.399 20.312 1.00 85.06 202 VAL A C 1
ATOM 1607 O O . VAL A 1 202 ? -38.614 -4.880 21.358 1.00 85.06 202 VAL A O 1
ATOM 1610 N N . LEU A 1 203 ? -38.365 -4.983 19.132 1.00 76.62 203 LEU A N 1
ATOM 1611 C CA . LEU A 1 203 ? -39.062 -6.244 18.961 1.00 76.62 203 LEU A CA 1
ATOM 1612 C C . LEU A 1 203 ? -38.054 -7.375 19.157 1.00 76.62 203 LEU A C 1
ATOM 1614 O O . LEU A 1 203 ? -37.228 -7.628 18.287 1.00 76.62 203 LEU A O 1
ATOM 1618 N N . LYS A 1 204 ? -38.130 -8.075 20.295 1.00 64.62 204 LYS A N 1
ATOM 1619 C CA . LYS A 1 204 ? -37.425 -9.349 20.508 1.00 64.62 204 LYS A CA 1
ATOM 1620 C C . LYS A 1 204 ? -38.013 -10.405 19.570 1.00 64.62 204 LYS A C 1
ATOM 1622 O O . LYS A 1 204 ? -38.839 -11.218 19.975 1.00 64.62 204 LYS A O 1
ATOM 1627 N N . LEU A 1 205 ? -37.654 -10.333 18.296 1.00 58.34 205 LEU A N 1
ATOM 1628 C CA . LEU A 1 205 ? -38.022 -11.335 17.312 1.00 58.34 205 LEU A CA 1
ATOM 1629 C C . LEU A 1 205 ? -37.061 -12.519 17.460 1.00 58.34 205 LEU A C 1
ATOM 1631 O O . LEU A 1 205 ? -35.865 -12.294 17.665 1.00 58.34 205 LEU A O 1
ATOM 1635 N N . PRO A 1 206 ? -37.550 -13.768 17.375 1.00 54.41 206 PRO A N 1
ATOM 1636 C CA . PRO A 1 206 ? -36.662 -14.912 17.238 1.00 54.41 206 PRO A CA 1
ATOM 1637 C C . PRO A 1 206 ? -35.765 -14.678 16.020 1.00 54.41 206 PRO A C 1
ATOM 1639 O O . PRO A 1 206 ? -36.249 -14.243 14.972 1.00 54.41 206 PRO A O 1
ATOM 1642 N N . GLU A 1 207 ? -34.461 -14.888 16.202 1.00 48.03 207 GLU A N 1
ATOM 1643 C CA . GLU A 1 207 ? -33.433 -14.602 15.205 1.00 48.03 207 GLU A CA 1
ATOM 1644 C C . GLU A 1 207 ? -33.845 -15.173 13.848 1.00 48.03 207 GLU A C 1
ATOM 1646 O O . GLU A 1 207 ? -33.927 -16.388 13.659 1.00 48.03 207 GLU A O 1
ATOM 1651 N N . LEU A 1 208 ? -34.099 -14.284 12.885 1.00 50.56 208 LEU A N 1
ATOM 1652 C CA . LEU A 1 208 ? -34.162 -14.654 11.479 1.00 50.56 208 LEU A CA 1
ATOM 1653 C C . LEU A 1 208 ? -32.738 -15.002 11.053 1.00 50.56 208 LEU A C 1
ATOM 1655 O O . LEU A 1 208 ? -32.031 -14.202 10.439 1.00 50.56 208 LEU A O 1
ATOM 1659 N N . HIS A 1 209 ? -32.311 -16.209 11.415 1.00 44.38 209 HIS A N 1
ATOM 1660 C CA . HIS A 1 209 ? -31.219 -16.888 10.754 1.00 44.38 209 HIS A CA 1
ATOM 1661 C C . HIS A 1 209 ? -31.562 -16.923 9.269 1.00 44.38 209 HIS A C 1
ATOM 1663 O O . HIS A 1 209 ? -32.363 -17.738 8.822 1.00 44.38 209 HIS A O 1
ATOM 1669 N N . ARG A 1 210 ? -30.956 -15.987 8.535 1.00 42.88 210 ARG A N 1
ATOM 1670 C CA . ARG A 1 210 ? -30.610 -16.135 7.128 1.00 42.88 210 ARG A CA 1
ATOM 1671 C C . ARG A 1 210 ? -31.797 -16.609 6.282 1.00 42.88 210 ARG A C 1
ATOM 1673 O O . ARG A 1 210 ? -31.837 -17.736 5.805 1.00 42.88 210 ARG A O 1
ATOM 1680 N N . LEU A 1 211 ? -32.766 -15.717 6.069 1.00 43.44 211 LEU A N 1
ATOM 1681 C CA . LEU A 1 211 ? -33.567 -15.806 4.852 1.00 43.44 211 LEU A CA 1
ATOM 1682 C C . LEU A 1 211 ? -32.580 -15.652 3.696 1.00 43.44 211 LEU A C 1
ATOM 1684 O O . LEU A 1 211 ? -32.146 -14.544 3.384 1.00 43.44 211 LEU A O 1
ATOM 1688 N N . A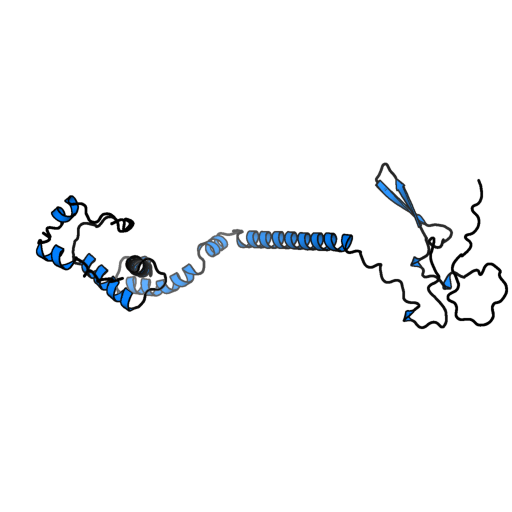SP A 1 212 ? -32.169 -16.779 3.126 1.00 37.06 212 ASP A N 1
ATOM 1689 C CA . ASP A 1 212 ? -31.484 -16.836 1.849 1.00 37.06 212 ASP A CA 1
ATOM 1690 C C . ASP A 1 212 ? -32.437 -16.239 0.804 1.00 37.06 212 ASP A C 1
ATOM 1692 O O . ASP A 1 212 ? -33.276 -16.915 0.212 1.00 37.06 212 ASP A O 1
ATOM 1696 N N . VAL A 1 213 ? -32.335 -14.924 0.600 1.00 42.47 213 VAL A N 1
ATOM 1697 C CA . VAL A 1 213 ? -32.987 -14.183 -0.489 1.00 42.47 213 VAL A CA 1
ATOM 1698 C C . VAL A 1 213 ? -32.233 -14.481 -1.791 1.00 42.47 213 VAL A C 1
ATOM 1700 O O . VAL A 1 213 ? -31.690 -13.596 -2.444 1.00 42.47 213 VAL A O 1
ATOM 1703 N N . LEU A 1 214 ? -32.144 -15.764 -2.138 1.00 35.53 214 LEU A N 1
ATOM 1704 C CA . LEU A 1 214 ? -31.602 -16.263 -3.402 1.00 35.53 214 LEU A CA 1
ATOM 1705 C C . LEU A 1 214 ? -32.523 -17.296 -4.061 1.00 35.53 214 LEU A C 1
ATOM 1707 O O . LEU A 1 214 ? -32.084 -18.026 -4.944 1.00 35.53 214 LEU A O 1
ATOM 1711 N N . THR A 1 215 ? -33.809 -17.344 -3.707 1.00 39.09 215 THR A N 1
ATOM 1712 C CA . THR A 1 215 ? -34.772 -18.121 -4.495 1.00 39.09 215 THR A CA 1
ATOM 1713 C C . THR A 1 215 ? -35.251 -17.275 -5.681 1.00 39.09 215 THR A C 1
ATOM 1715 O O . THR A 1 215 ? -35.842 -16.213 -5.464 1.00 39.09 215 THR A O 1
ATOM 1718 N N . PRO A 1 216 ? -35.023 -17.704 -6.939 1.00 36.06 216 PRO A N 1
ATOM 1719 C CA . PRO A 1 216 ? -35.616 -17.063 -8.105 1.00 36.06 216 PRO A CA 1
ATOM 1720 C C . PRO A 1 216 ? -37.142 -17.055 -7.974 1.00 36.06 216 PRO A C 1
ATOM 1722 O O . PRO A 1 216 ? -37.732 -17.978 -7.415 1.00 36.06 216 PRO A O 1
ATOM 1725 N N . CYS A 1 217 ? -37.772 -16.007 -8.499 1.00 35.88 217 CYS A N 1
ATOM 1726 C CA . CYS A 1 217 ? -39.211 -15.737 -8.483 1.00 35.88 217 CYS A CA 1
ATOM 1727 C C . CYS A 1 217 ? -40.048 -16.823 -9.211 1.00 35.88 217 CYS A C 1
ATOM 1729 O O . CYS A 1 217 ? -40.593 -16.571 -10.283 1.00 35.88 217 CYS A O 1
ATOM 1731 N N . GLY A 1 218 ? -40.130 -18.042 -8.662 1.00 42.12 218 GLY A N 1
ATOM 1732 C CA . GLY A 1 218 ? -40.707 -19.201 -9.355 1.00 42.12 218 GLY A CA 1
ATOM 1733 C C . GLY A 1 218 ? -41.593 -20.148 -8.538 1.00 42.12 218 GLY A C 1
ATOM 1734 O O . GLY A 1 218 ? -42.240 -20.994 -9.143 1.00 42.12 218 GLY A O 1
ATOM 1735 N N . SER A 1 219 ? -41.690 -20.043 -7.207 1.00 41.62 219 SER A N 1
ATOM 1736 C CA . SER A 1 219 ? -42.445 -21.045 -6.423 1.00 41.62 219 SER A CA 1
ATOM 1737 C C . SER A 1 219 ? -43.169 -20.510 -5.182 1.00 41.62 219 SER A C 1
ATOM 1739 O O . SER A 1 219 ? -43.252 -21.182 -4.161 1.00 41.62 219 SER A O 1
ATOM 1741 N N . LEU A 1 220 ? -43.788 -19.329 -5.273 1.00 44.84 220 LEU A N 1
ATOM 1742 C CA . LEU A 1 220 ? -44.704 -18.820 -4.231 1.00 44.84 220 LEU A CA 1
ATOM 1743 C C . LEU A 1 220 ? -46.072 -19.538 -4.181 1.00 44.84 220 LEU A C 1
ATOM 1745 O O . LEU A 1 220 ? -46.957 -19.116 -3.443 1.00 44.84 220 LEU A O 1
ATOM 1749 N N . ASN A 1 221 ? -46.245 -20.632 -4.926 1.00 47.31 221 ASN A N 1
ATOM 1750 C CA . ASN A 1 221 ? -47.482 -21.416 -4.964 1.00 47.31 221 ASN A CA 1
ATOM 1751 C C . ASN A 1 221 ? -47.376 -22.728 -4.169 1.00 47.31 221 ASN A C 1
ATOM 1753 O O . ASN A 1 221 ? -48.030 -23.703 -4.527 1.00 47.31 221 ASN A O 1
ATOM 1757 N N . ASP A 1 222 ? -46.552 -22.781 -3.119 1.00 46.22 222 ASP A N 1
ATOM 1758 C CA . ASP A 1 222 ? -46.520 -23.940 -2.226 1.00 46.22 222 ASP A CA 1
ATOM 1759 C C . ASP A 1 222 ? -47.650 -23.828 -1.172 1.00 46.22 222 ASP A C 1
ATOM 1761 O O . ASP A 1 222 ? -47.612 -22.922 -0.325 1.00 46.22 222 ASP A O 1
ATOM 1765 N N . PRO A 1 223 ? -48.680 -24.702 -1.192 1.00 52.38 223 PRO A N 1
ATOM 1766 C CA . PRO A 1 223 ? -49.848 -24.594 -0.309 1.00 52.38 223 PRO A CA 1
ATOM 1767 C C . PRO A 1 223 ? -49.502 -24.708 1.183 1.00 52.38 223 PRO A C 1
ATOM 1769 O O . PRO A 1 223 ? -50.290 -24.301 2.041 1.00 52.38 223 PRO A O 1
ATOM 1772 N N . GLN A 1 224 ? -48.332 -25.265 1.510 1.00 51.19 224 GLN A N 1
ATOM 1773 C CA . GLN A 1 224 ? -47.869 -25.419 2.888 1.00 51.19 224 GLN A CA 1
ATOM 1774 C C . GLN A 1 224 ? -47.398 -24.102 3.522 1.00 51.19 224 GLN A C 1
ATOM 1776 O O . GLN A 1 224 ? -47.542 -23.931 4.734 1.00 51.19 224 GLN A O 1
ATOM 1781 N N . TYR A 1 225 ? -46.885 -23.153 2.730 1.00 49.66 225 TYR A N 1
ATOM 1782 C CA . TYR A 1 225 ? -46.354 -21.887 3.251 1.00 49.66 225 TYR A CA 1
ATOM 1783 C C . TYR A 1 225 ? -47.473 -20.896 3.611 1.00 49.66 225 TYR A C 1
ATOM 1785 O O . TYR A 1 225 ? -47.434 -20.271 4.670 1.00 49.66 225 TYR A O 1
ATOM 1793 N N . MET A 1 226 ? -48.535 -20.834 2.799 1.00 44.97 226 MET A N 1
ATOM 1794 C CA . MET A 1 226 ? -49.708 -19.976 3.045 1.00 44.97 226 MET A CA 1
ATOM 1795 C C . MET A 1 226 ? -50.458 -20.341 4.338 1.00 44.97 226 MET A C 1
ATOM 1797 O O . MET A 1 226 ? -50.865 -19.452 5.085 1.00 44.97 226 MET A O 1
ATOM 1801 N N . LYS A 1 227 ? -50.554 -21.636 4.681 1.00 48.34 227 LYS A N 1
ATOM 1802 C CA . LYS A 1 227 ? -51.173 -22.089 5.944 1.00 48.34 227 LYS A CA 1
ATOM 1803 C C . LYS A 1 227 ? -50.400 -21.666 7.195 1.00 48.34 227 LYS A C 1
ATOM 1805 O O . LYS A 1 227 ? -50.989 -21.574 8.268 1.00 48.34 227 LYS A O 1
ATOM 1810 N N . ARG A 1 228 ? -49.094 -21.402 7.081 1.00 48.03 228 ARG A N 1
ATOM 1811 C CA . ARG A 1 228 ? -48.243 -21.023 8.220 1.00 48.03 228 ARG A CA 1
ATOM 1812 C C . ARG A 1 228 ? -48.356 -19.540 8.580 1.00 48.03 228 ARG A C 1
ATOM 1814 O O . ARG A 1 228 ? -48.083 -19.179 9.720 1.00 48.03 228 ARG A O 1
ATOM 1821 N N . CYS A 1 229 ? -48.769 -18.700 7.632 1.00 42.12 229 CYS A N 1
ATOM 1822 C CA . CYS A 1 229 ? -48.890 -17.253 7.817 1.00 42.12 229 CYS A CA 1
ATOM 1823 C C . CYS A 1 229 ? -50.309 -16.779 8.171 1.00 42.12 229 CYS A C 1
ATOM 1825 O O . CYS A 1 229 ? -50.491 -15.584 8.379 1.00 42.12 229 CYS A O 1
ATOM 1827 N N . GLY A 1 230 ? -51.296 -17.677 8.278 1.00 40.75 230 GLY A N 1
ATOM 1828 C CA . GLY A 1 230 ? -52.646 -17.339 8.751 1.00 40.75 230 GLY A CA 1
ATOM 1829 C C . GLY A 1 230 ? -53.391 -16.315 7.886 1.00 40.75 230 GLY A C 1
ATOM 1830 O O . GLY A 1 230 ? -54.263 -15.613 8.391 1.00 40.75 230 GLY A O 1
ATOM 1831 N N . VAL A 1 231 ? -53.033 -16.197 6.603 1.00 52.19 231 VAL A N 1
ATOM 1832 C CA . VAL A 1 231 ? -53.728 -15.333 5.643 1.00 52.19 231 VAL A CA 1
ATOM 1833 C C . VAL A 1 231 ? -54.503 -16.224 4.681 1.00 52.19 231 VAL A C 1
ATOM 1835 O O . VAL A 1 231 ? -53.936 -16.776 3.740 1.00 52.19 231 VAL A O 1
ATOM 1838 N N . ASP A 1 232 ? -55.803 -16.371 4.924 1.00 47.97 232 ASP A N 1
ATOM 1839 C CA . ASP A 1 232 ? -56.704 -17.054 3.999 1.00 47.97 232 ASP A CA 1
ATOM 1840 C C . ASP A 1 232 ? -57.043 -16.116 2.833 1.00 47.97 232 ASP A C 1
ATOM 1842 O O . ASP A 1 232 ? -57.733 -15.108 3.001 1.00 47.97 232 ASP A O 1
ATOM 1846 N N . VAL A 1 233 ? -56.542 -16.441 1.638 1.00 54.09 233 VAL A N 1
ATOM 1847 C CA . VAL A 1 233 ? -56.902 -15.749 0.392 1.00 54.09 233 VAL A CA 1
ATOM 1848 C C . VAL A 1 233 ? -58.349 -16.101 0.052 1.00 54.09 233 VAL A C 1
ATOM 1850 O O . VAL A 1 233 ? -58.671 -17.272 -0.155 1.00 54.09 233 VAL A O 1
ATOM 1853 N N . ARG A 1 234 ? -59.234 -15.100 -0.004 1.00 62.75 234 ARG A N 1
ATOM 1854 C CA . ARG A 1 234 ? -60.645 -15.309 -0.359 1.00 62.75 234 ARG A CA 1
ATOM 1855 C C . ARG A 1 234 ? -60.783 -15.393 -1.878 1.00 62.75 234 ARG A C 1
ATOM 1857 O O . ARG A 1 234 ? -60.035 -14.758 -2.617 1.00 62.75 234 ARG A O 1
ATOM 1864 N N . GLU A 1 235 ? -61.775 -16.136 -2.365 1.00 61.44 235 GLU A N 1
ATOM 1865 C CA . GLU A 1 235 ? -62.028 -16.315 -3.810 1.00 61.44 235 GLU A CA 1
ATOM 1866 C C . GLU A 1 235 ? -62.230 -14.986 -4.570 1.00 61.44 235 GLU A C 1
ATOM 1868 O O . GLU A 1 235 ? -62.022 -14.902 -5.783 1.00 61.44 235 GLU A O 1
ATOM 1873 N N . GLU A 1 236 ? -62.583 -13.919 -3.853 1.00 60.81 236 GLU A N 1
ATOM 1874 C CA . GLU A 1 236 ? -62.720 -12.557 -4.373 1.00 60.81 236 GLU A CA 1
ATOM 1875 C C . GLU A 1 236 ? -61.385 -11.941 -4.830 1.00 60.81 236 GLU A C 1
ATOM 1877 O O . GLU A 1 236 ? -61.355 -11.191 -5.810 1.00 60.81 236 GLU A O 1
ATOM 1882 N N . ASP A 1 237 ? -60.269 -12.298 -4.187 1.00 59.97 237 ASP A N 1
ATOM 1883 C CA . ASP A 1 237 ? -58.932 -11.789 -4.519 1.00 59.97 237 ASP A CA 1
ATOM 1884 C C . ASP A 1 237 ? -58.391 -12.410 -5.816 1.00 59.97 237 ASP A C 1
ATOM 1886 O O . ASP A 1 237 ? -57.623 -11.789 -6.554 1.00 59.97 237 ASP A O 1
ATOM 1890 N N . ILE A 1 238 ? -58.857 -13.618 -6.145 1.00 62.03 238 ILE A N 1
ATOM 1891 C CA . ILE A 1 238 ? -58.481 -14.346 -7.362 1.00 62.03 238 ILE A CA 1
ATOM 1892 C C . ILE A 1 238 ? -59.166 -13.726 -8.590 1.00 62.03 238 ILE A C 1
ATOM 1894 O O . ILE A 1 238 ? -58.547 -13.597 -9.649 1.00 62.03 238 ILE A O 1
ATOM 1898 N N . LYS A 1 239 ? -60.414 -13.256 -8.450 1.00 60.47 239 LYS A N 1
ATOM 1899 C CA . LYS A 1 239 ? -61.165 -12.621 -9.550 1.00 60.47 239 LYS A CA 1
ATOM 1900 C C . LYS A 1 239 ? -60.575 -11.278 -9.988 1.00 60.47 239 LYS A C 1
ATOM 1902 O O . LYS A 1 239 ? -60.670 -10.938 -11.163 1.00 60.47 239 LYS A O 1
ATOM 1907 N N . LYS A 1 240 ? -59.900 -10.544 -9.094 1.00 58.53 240 LYS A N 1
ATOM 1908 C CA . LYS A 1 240 ? -59.236 -9.267 -9.430 1.00 58.53 240 LYS A CA 1
ATOM 1909 C C . LYS A 1 240 ? -57.969 -9.422 -10.278 1.00 58.53 240 LYS A C 1
ATOM 1911 O O . LYS A 1 240 ? -57.459 -8.423 -10.775 1.00 58.53 240 LYS A O 1
ATOM 1916 N N . LYS A 1 241 ? -57.454 -10.645 -10.449 1.00 53.25 241 LYS A N 1
ATOM 1917 C CA . LYS A 1 241 ? -56.177 -10.905 -11.133 1.00 53.25 241 LYS A CA 1
ATOM 1918 C C . LYS A 1 241 ? -56.320 -11.378 -12.586 1.00 53.25 241 LYS A C 1
ATOM 1920 O O . LYS A 1 241 ? -55.301 -11.621 -13.228 1.00 53.25 241 LYS A O 1
ATOM 1925 N N . GLN A 1 242 ? -57.535 -11.512 -13.127 1.00 44.03 242 GLN A N 1
ATOM 1926 C CA . GLN A 1 242 ? -57.696 -11.858 -14.544 1.00 44.03 242 GLN A CA 1
ATOM 1927 C C . GLN A 1 242 ? -57.472 -10.618 -15.434 1.00 44.03 242 GLN A C 1
ATOM 1929 O O . GLN A 1 242 ? -58.156 -9.611 -15.246 1.00 44.03 242 GLN A O 1
ATOM 1934 N N . PRO A 1 243 ? -56.519 -10.650 -16.385 1.00 46.84 243 PRO A N 1
ATOM 1935 C CA . PRO A 1 243 ? -56.279 -9.535 -17.295 1.00 46.84 243 PRO A CA 1
ATOM 1936 C C . PRO A 1 243 ? -57.406 -9.419 -18.332 1.00 46.84 243 PRO A C 1
ATOM 1938 O O . PRO A 1 243 ? -57.838 -10.417 -18.908 1.00 46.84 243 PRO A O 1
ATOM 1941 N N . ALA A 1 244 ? -57.861 -8.188 -18.583 1.00 49.00 244 ALA A N 1
ATOM 1942 C CA . ALA A 1 244 ? -58.864 -7.877 -19.597 1.00 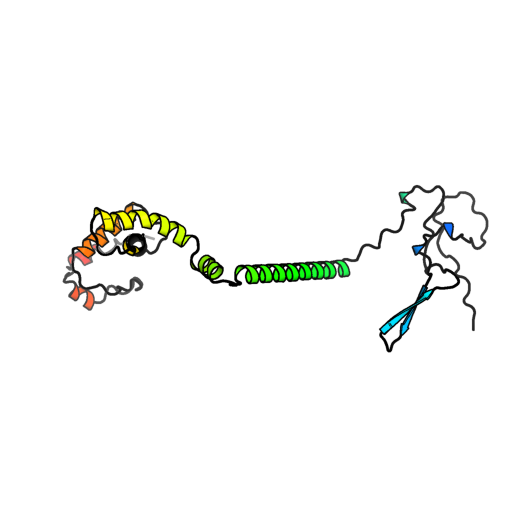49.00 244 ALA A CA 1
ATOM 1943 C C . ALA A 1 244 ? -58.396 -8.339 -20.989 1.00 49.00 244 ALA A C 1
ATOM 1945 O O . ALA A 1 244 ? -57.352 -7.915 -21.485 1.00 49.00 244 ALA A O 1
ATOM 1946 N N . THR A 1 245 ? -59.170 -9.224 -21.614 1.00 43.59 245 THR A N 1
ATOM 1947 C CA . THR A 1 245 ? -58.915 -9.756 -22.954 1.00 43.59 245 THR A CA 1
ATOM 1948 C C . THR A 1 245 ? -59.172 -8.662 -23.995 1.00 43.59 245 THR A C 1
ATOM 1950 O O . THR A 1 245 ? -60.318 -8.302 -24.255 1.00 43.59 245 THR A O 1
ATOM 1953 N N . ALA A 1 246 ? -58.111 -8.105 -24.583 1.00 42.34 246 ALA A N 1
ATOM 1954 C CA . ALA A 1 246 ? -58.225 -7.202 -25.724 1.00 42.34 246 ALA A CA 1
ATOM 1955 C C . ALA A 1 246 ? -58.581 -8.009 -26.986 1.00 42.34 246 ALA A C 1
ATOM 1957 O O . ALA A 1 246 ? -57.821 -8.871 -27.424 1.00 42.34 246 ALA A O 1
ATOM 1958 N N . HIS A 1 247 ? -59.758 -7.729 -27.547 1.00 41.12 247 HIS A N 1
ATOM 1959 C CA . HIS A 1 247 ? -60.212 -8.209 -28.850 1.00 41.12 247 HIS A CA 1
ATOM 1960 C C . HIS A 1 247 ? -59.273 -7.711 -29.961 1.00 41.12 247 HIS A C 1
ATOM 1962 O O . HIS A 1 247 ? -59.133 -6.506 -30.154 1.00 41.12 247 HIS A O 1
ATOM 1968 N N . MET A 1 248 ? -58.687 -8.632 -30.728 1.00 39.84 248 MET A N 1
ATOM 1969 C CA . MET A 1 248 ? -58.035 -8.347 -32.007 1.00 39.84 248 MET A CA 1
ATOM 1970 C C . MET A 1 248 ? -58.924 -8.950 -33.102 1.00 39.84 248 MET A C 1
ATOM 1972 O O . MET A 1 248 ? -58.980 -10.170 -33.252 1.00 39.84 248 MET A O 1
ATOM 1976 N N . GLN A 1 249 ? -59.708 -8.109 -33.782 1.00 43.06 249 GLN A N 1
ATOM 1977 C CA . GLN A 1 249 ? -60.384 -8.485 -35.026 1.00 43.06 249 GLN A CA 1
ATOM 1978 C C . GLN A 1 249 ? -59.403 -8.295 -36.188 1.00 43.06 249 GLN A C 1
ATOM 1980 O O . GLN A 1 249 ? -58.657 -7.315 -36.210 1.00 43.06 249 GLN A O 1
ATOM 1985 N N . LEU A 1 250 ? -59.391 -9.306 -37.061 1.00 40.84 250 LEU A N 1
ATOM 1986 C CA . LEU A 1 250 ? -58.602 -9.443 -38.287 1.00 40.84 250 LEU A CA 1
ATOM 1987 C C . LEU A 1 250 ? -58.903 -8.345 -39.312 1.00 40.84 250 LEU A C 1
ATOM 1989 O O . LEU A 1 250 ? -60.084 -7.940 -39.394 1.00 40.84 250 LEU A O 1
#

Foldseek 3Di:
DDDDDPDQDPDDDPDPDDDDDDDDRDDDDPVQADPVQWDQWDWDQDPPPRDIDIDGDPDIDGDPPDDRQDDPPDPDVSNDDPDDPPDDPVVVVVVVVVVVVVVVVVVVVVVVVVVCVLPDDPDPVSVCCVVPPCVVVVVVVVVVVQCCCCPVVVDPGDDCVVVDCVVVVVVVVQLCVQVVNDPDDDPVSSVVSVVVVVVCVVDPDDDPPDPPPPDPPDDPPDPVVCVVVPDDDDPVNVVVPDDDDDDDDD

Secondary structure (DSSP, 8-state):
-PPPPP-----------S--------PPPGGGS-GGGEEEEEEEE-TTT-PEEEEEEEEEEEPTTPPP---TTS-GGGS-----PPPPHHHHHHHHHHHHHHHHHHHHHHHHHHHHHHH---SHHHHHHHHHTTHHHHHHHHHHHHHHHHHTS--S---GGGGSTHHHHHHHHHHHHHTTS-S---HHHHHHHHHHHHHHHHS-------------S--TT-HHHHHHTT----HHHHHTTPPP------

Sequence (250 aa):
MPEDPPFAFTGSPSTPLKEQHERGPCRLCEKHFHPSDFVTSTSYTDTVIGKVIEVPLKLRRLKPGTVPSIFPGCPTYLSQDKSAAREGPEKKGPRMKAKALQGVLQESLITQQEEEQSNAISSLEDLLCHMVGDFWSKVIVKDKVTRYCIEELGFLYVLLGKFQTDCLEDRFGKYRQLSGARYHASIRQIYESELVLRLQKVLKLPELHRLDVLTPCGSLNDPQYMKRCGVDVREEDIKKKQPATAHMQL

Radius of gyration: 48.02 Å; chains: 1; bounding box: 118×47×113 Å

Organism: Rhipicephalus sanguineus (NCBI:txid34632)

pLDDT: mean 70.72, std 17.84, range [35.53, 97.06]